Protein AF-A0A662YH90-F1 (afdb_monomer_lite)

Radius of gyration: 21.47 Å; chains: 1; bounding box: 63×44×65 Å

pLDDT: mean 72.76, std 15.91, range [24.33, 92.75]

Secondary structure (DSSP, 8-state):
-----PEEEE-GGGGHHHHHHHHHHHHHHHHHHHHHHHHHHTT--TT-SS--TTSTTHHHHHHHHHHHHHHHHHHHHHHHHHHHHHHH-HHHHHHHHHHHHHHHHHHHHHHH-GGGTT-----------------------PEEEE--GGGGHHHHHHHHHHHHHHHHHHHHHHHHHHHT--TTPPPSSSHHHHHHHHHHHHHHHHHHHHHHHHHHHHHHH-HHHHHHHHHHHHHHHHHHHHHHTTS-GGGGGGGTHHHHHHHHHHHGGGS--

Sequence (273 aa):
MSVSAVRVTLQPAHGFIPLVVIGAGLVSAWAGIKVGAARKKYNVPYPQMYAEKNEKNAKEFNCVQRAHQNVLENTPLFYALLATSSIYRPKIAAAAGVVRLVGFILYFRAGLSVRLCHVAPHFQFCLRKSNNKTEKNEKMTGIQVELQPAHGYVPLLVVLLLFVNFWAGHKVSGARKKYGVEYPQQSDKNAKAFNCVQRGHQNILENIPMFLVLFLLSAVYRPQIAAIAGLVRIIAFAVYMNGYSSGDPKKRMQGAFGMFYSILSSLASRASH

Structure (mmCIF, N/CA/C/O backbone):
data_AF-A0A662YH90-F1
#
_entry.id   AF-A0A662YH90-F1
#
loop_
_atom_site.group_PDB
_atom_site.id
_atom_site.type_symbol
_atom_site.label_atom_id
_atom_site.label_alt_id
_atom_site.label_comp_id
_atom_site.label_asym_id
_atom_site.label_entity_id
_atom_site.label_seq_id
_atom_site.pdbx_PDB_ins_code
_atom_site.Cartn_x
_atom_site.Cartn_y
_atom_site.Cartn_z
_atom_site.occupancy
_atom_site.B_iso_or_equiv
_atom_site.auth_seq_id
_atom_site.auth_comp_id
_atom_site.auth_asym_id
_atom_site.auth_atom_id
_atom_site.pdbx_PDB_model_num
ATOM 1 N N . MET A 1 1 ? 34.568 3.085 -12.971 1.00 41.00 1 MET A N 1
ATOM 2 C CA . MET A 1 1 ? 33.932 1.916 -13.618 1.00 41.00 1 MET A CA 1
ATOM 3 C C . MET A 1 1 ? 32.654 2.398 -14.286 1.00 41.00 1 MET A C 1
ATOM 5 O O . MET A 1 1 ? 31.780 2.885 -13.582 1.00 41.00 1 MET A O 1
ATOM 9 N N . SER A 1 2 ? 32.576 2.365 -15.619 1.00 47.75 2 SER A N 1
ATOM 10 C CA . SER A 1 2 ? 31.343 2.710 -16.341 1.00 47.75 2 SER A CA 1
ATOM 11 C C . SER A 1 2 ? 30.333 1.583 -16.118 1.00 47.75 2 SER A C 1
ATOM 13 O O . SER A 1 2 ? 30.576 0.449 -16.530 1.00 47.75 2 SER A O 1
ATOM 15 N N . VAL A 1 3 ? 29.255 1.857 -15.380 1.00 59.06 3 VAL A N 1
ATOM 16 C CA . VAL A 1 3 ? 28.167 0.892 -15.190 1.00 59.06 3 VAL A CA 1
ATOM 17 C C . VAL A 1 3 ? 27.482 0.741 -16.543 1.00 59.06 3 VAL A C 1
ATOM 19 O O . VAL A 1 3 ? 26.867 1.684 -17.032 1.00 59.06 3 VAL A O 1
ATOM 22 N N . SER A 1 4 ? 27.629 -0.425 -17.175 1.00 58.88 4 SER A N 1
ATOM 23 C CA . SER A 1 4 ? 26.925 -0.720 -18.425 1.00 58.88 4 SER A CA 1
ATOM 24 C C . SER A 1 4 ? 25.420 -0.649 -18.182 1.00 58.88 4 SER A C 1
ATOM 26 O O . SER A 1 4 ? 24.908 -1.279 -17.255 1.00 58.88 4 SER A O 1
ATOM 28 N N . ALA A 1 5 ? 24.719 0.136 -18.996 1.00 61.12 5 ALA A N 1
ATOM 29 C CA . ALA A 1 5 ? 23.282 0.307 -18.882 1.00 61.12 5 ALA A CA 1
ATOM 30 C C . ALA A 1 5 ? 22.568 -1.036 -19.103 1.00 61.12 5 ALA A C 1
ATOM 32 O O . ALA A 1 5 ? 22.613 -1.611 -20.194 1.00 61.12 5 ALA A O 1
ATOM 33 N N . VAL A 1 6 ? 21.905 -1.542 -18.061 1.00 68.56 6 VAL A N 1
ATOM 34 C CA . VAL A 1 6 ? 21.051 -2.729 -18.170 1.00 68.56 6 VAL A CA 1
ATOM 35 C C . VAL A 1 6 ? 19.793 -2.321 -18.930 1.00 68.56 6 VAL A C 1
ATOM 37 O O . VAL A 1 6 ? 19.033 -1.461 -18.480 1.00 68.56 6 VAL A O 1
ATOM 40 N N . ARG A 1 7 ? 19.583 -2.922 -20.101 1.00 63.38 7 ARG A N 1
ATOM 41 C CA . ARG A 1 7 ? 18.406 -2.678 -20.939 1.00 63.38 7 ARG A CA 1
ATOM 42 C C . ARG A 1 7 ? 17.370 -3.755 -20.668 1.00 63.38 7 ARG A C 1
ATOM 44 O O . ARG A 1 7 ? 17.640 -4.936 -20.876 1.00 63.38 7 ARG A O 1
ATOM 51 N N . VAL A 1 8 ? 16.196 -3.344 -20.199 1.00 70.38 8 VAL A N 1
ATOM 52 C CA . VAL A 1 8 ? 15.067 -4.250 -19.970 1.00 70.38 8 VAL A CA 1
ATOM 53 C C . VAL A 1 8 ? 14.071 -4.083 -21.112 1.00 70.38 8 VAL A C 1
ATOM 55 O O . VAL A 1 8 ? 13.576 -2.984 -21.368 1.00 70.38 8 VAL A O 1
ATOM 58 N N . THR A 1 9 ? 13.772 -5.188 -21.793 1.00 70.44 9 THR A N 1
ATOM 59 C CA . THR A 1 9 ? 12.804 -5.259 -22.889 1.00 70.44 9 THR A CA 1
ATOM 60 C C . THR A 1 9 ? 11.402 -5.518 -22.347 1.00 70.44 9 THR A C 1
ATOM 62 O O . THR A 1 9 ? 11.043 -6.640 -21.993 1.00 70.44 9 THR A O 1
ATOM 65 N N . LEU A 1 10 ? 10.564 -4.482 -22.304 1.00 73.06 10 LEU A N 1
ATOM 66 C CA . LEU A 1 10 ? 9.160 -4.622 -21.923 1.00 73.06 10 LEU A CA 1
ATOM 67 C C . LEU A 1 10 ? 8.308 -4.926 -23.154 1.00 73.06 10 LEU A C 1
ATOM 69 O O . LEU A 1 10 ? 8.218 -4.137 -24.096 1.00 73.06 10 LEU A O 1
ATOM 73 N N . GLN A 1 11 ? 7.630 -6.074 -23.136 1.00 78.31 11 GLN A N 1
ATOM 74 C CA . GLN A 1 11 ? 6.588 -6.358 -24.123 1.00 78.31 11 GLN A CA 1
ATOM 75 C C . GLN A 1 11 ? 5.400 -5.397 -23.929 1.00 78.31 11 GLN A C 1
ATOM 77 O O . GLN A 1 11 ? 5.039 -5.155 -22.773 1.00 78.31 11 GLN A O 1
ATOM 82 N N . PRO A 1 12 ? 4.702 -4.960 -24.997 1.00 78.56 12 PRO A N 1
ATOM 83 C CA . PRO A 1 12 ? 3.510 -4.107 -24.888 1.00 78.56 12 PRO A CA 1
ATOM 84 C C . PRO A 1 12 ? 2.437 -4.645 -23.926 1.00 78.56 12 PRO A C 1
ATOM 86 O O . PRO A 1 12 ? 1.780 -3.888 -23.217 1.00 78.56 12 PRO A O 1
ATOM 89 N N . ALA A 1 13 ? 2.311 -5.973 -23.825 1.00 78.81 13 ALA A N 1
ATOM 90 C CA . ALA A 1 13 ? 1.380 -6.634 -22.913 1.00 78.81 13 ALA A CA 1
ATOM 91 C C . ALA A 1 13 ? 1.647 -6.361 -21.417 1.00 78.81 13 ALA A C 1
ATOM 93 O O . ALA A 1 13 ? 0.725 -6.478 -20.611 1.00 78.81 13 ALA A O 1
ATOM 94 N N . HIS A 1 14 ? 2.863 -5.967 -21.023 1.00 80.38 14 HIS A N 1
ATOM 95 C CA . HIS A 1 14 ? 3.143 -5.575 -19.636 1.00 80.38 14 HIS A CA 1
ATOM 96 C C . HIS A 1 14 ? 2.384 -4.303 -19.231 1.00 80.38 14 HIS A C 1
ATOM 98 O O . HIS A 1 14 ? 2.128 -4.110 -18.046 1.00 80.38 14 HIS A O 1
ATOM 104 N N . GLY A 1 15 ? 1.937 -3.483 -20.193 1.00 80.56 15 GLY A N 1
ATOM 105 C CA . GLY A 1 15 ? 1.120 -2.294 -19.935 1.00 80.56 15 GLY A CA 1
ATOM 106 C C . GLY A 1 15 ? -0.241 -2.591 -19.291 1.00 80.56 15 GLY A C 1
ATOM 107 O O . GLY A 1 15 ? -0.801 -1.728 -18.618 1.00 80.56 15 GLY A O 1
ATOM 108 N N . PHE A 1 16 ? -0.758 -3.820 -19.412 1.00 83.62 16 PHE A N 1
ATOM 109 C CA . PHE A 1 16 ? -2.006 -4.219 -18.749 1.00 83.62 16 PHE A CA 1
ATOM 110 C C . PHE A 1 16 ? -1.842 -4.448 -17.241 1.00 83.62 16 PHE A C 1
ATOM 112 O O . PHE A 1 16 ? -2.810 -4.324 -16.490 1.00 83.62 16 PHE A O 1
ATOM 119 N N . ILE A 1 17 ? -0.632 -4.763 -16.775 1.00 86.06 17 ILE A N 1
ATOM 120 C CA . ILE A 1 17 ? -0.372 -5.085 -15.368 1.00 86.06 17 ILE A CA 1
ATOM 121 C C . ILE A 1 17 ? -0.615 -3.868 -14.459 1.00 86.06 17 ILE A C 1
ATOM 123 O O . ILE A 1 17 ? -1.410 -3.995 -13.526 1.00 86.06 17 ILE A O 1
ATOM 127 N N . PRO A 1 18 ? -0.061 -2.670 -14.745 1.00 81.06 18 PRO A N 1
ATOM 128 C CA . PRO A 1 18 ? -0.407 -1.441 -14.029 1.00 81.06 18 PRO A CA 1
ATOM 129 C C . PRO A 1 18 ? -1.914 -1.181 -13.912 1.00 81.06 18 PRO A C 1
ATOM 131 O O . PRO A 1 18 ? -2.382 -0.778 -12.852 1.00 81.06 18 PRO A O 1
ATOM 134 N N . LEU A 1 19 ? -2.688 -1.442 -14.973 1.00 82.31 19 LEU A N 1
ATOM 135 C CA . LEU A 1 19 ? -4.138 -1.212 -14.983 1.00 82.31 19 LEU A CA 1
ATOM 136 C C . LEU A 1 19 ? -4.872 -2.135 -14.009 1.00 82.31 19 LEU A C 1
ATOM 138 O O . LEU A 1 19 ? -5.721 -1.677 -13.246 1.00 82.31 19 LEU A O 1
ATOM 142 N N . VAL A 1 20 ? -4.523 -3.423 -13.999 1.00 85.31 20 VAL A N 1
ATOM 143 C CA . VAL A 1 20 ? -5.079 -4.404 -13.051 1.00 85.31 20 VAL A CA 1
ATOM 144 C C . VAL A 1 20 ? -4.774 -3.993 -11.614 1.00 85.31 20 VAL A C 1
ATOM 146 O O . VAL A 1 20 ? -5.627 -4.059 -10.729 1.00 85.31 20 VAL A O 1
ATOM 149 N N . VAL A 1 21 ? -3.549 -3.544 -11.384 1.00 84.19 21 VAL A N 1
ATOM 150 C CA . VAL A 1 21 ? -3.070 -3.134 -10.074 1.00 84.19 21 VAL A CA 1
ATOM 151 C C . VAL A 1 21 ? -3.792 -1.866 -9.582 1.00 84.19 21 VAL A C 1
ATOM 153 O O . VAL A 1 21 ? -4.277 -1.833 -8.450 1.00 84.19 21 VAL A O 1
ATOM 156 N N . ILE A 1 22 ? -3.949 -0.850 -10.440 1.00 82.19 22 ILE A N 1
ATOM 157 C CA . ILE A 1 22 ? -4.762 0.345 -10.152 1.00 82.19 22 ILE A CA 1
ATOM 158 C C . ILE A 1 22 ? -6.217 -0.056 -9.872 1.00 82.19 22 ILE A C 1
ATOM 160 O O . ILE A 1 22 ? -6.815 0.422 -8.907 1.00 82.19 22 ILE A O 1
ATOM 164 N N . GLY A 1 23 ? -6.771 -0.980 -10.662 1.00 85.06 23 GLY A N 1
ATOM 165 C CA . GLY A 1 23 ? -8.106 -1.537 -10.452 1.00 85.06 23 GLY A CA 1
ATOM 166 C C . GLY A 1 23 ? -8.280 -2.162 -9.064 1.00 85.06 23 GLY A C 1
ATOM 167 O O . GLY A 1 23 ? -9.277 -1.896 -8.395 1.00 85.06 23 GLY A O 1
ATOM 168 N N . ALA A 1 24 ? -7.294 -2.920 -8.575 1.00 85.25 24 ALA A N 1
ATOM 169 C CA . ALA A 1 24 ? -7.304 -3.474 -7.215 1.00 85.25 24 ALA A CA 1
ATOM 170 C C . ALA A 1 24 ? -7.285 -2.387 -6.130 1.00 85.25 24 ALA A C 1
ATOM 172 O O . ALA A 1 24 ? -8.005 -2.499 -5.131 1.00 85.25 24 ALA A O 1
ATOM 173 N N . GLY A 1 25 ? -6.521 -1.311 -6.343 1.00 82.69 25 GLY A N 1
ATOM 174 C CA . GLY A 1 25 ? -6.538 -0.129 -5.480 1.00 82.69 25 GLY A CA 1
ATOM 175 C C . GLY A 1 25 ? -7.920 0.531 -5.420 1.00 82.69 25 GLY A C 1
ATOM 176 O O . GLY A 1 25 ? -8.430 0.793 -4.330 1.00 82.69 25 GLY A O 1
ATOM 177 N N . LEU A 1 26 ? -8.571 0.720 -6.573 1.00 85.38 26 LEU A N 1
ATOM 178 C CA . LEU A 1 26 ? -9.920 1.291 -6.661 1.00 85.38 26 LEU A CA 1
ATOM 179 C C . LEU A 1 26 ? -10.979 0.404 -5.995 1.00 85.38 26 LEU A C 1
ATOM 181 O O . LEU A 1 26 ? -11.826 0.917 -5.265 1.00 85.38 26 LEU A O 1
ATOM 185 N N . VAL A 1 27 ? -10.917 -0.919 -6.185 1.00 85.50 27 VAL A N 1
ATOM 186 C CA . VAL A 1 27 ? -11.812 -1.875 -5.506 1.00 85.50 27 VAL A CA 1
ATOM 187 C C . VAL A 1 27 ? -11.628 -1.809 -3.988 1.00 85.50 27 VAL A C 1
ATOM 189 O O . VAL A 1 27 ? -12.613 -1.770 -3.247 1.00 85.50 27 VAL A O 1
ATOM 192 N N . SER A 1 28 ? -10.382 -1.730 -3.517 1.00 83.19 28 SER A N 1
ATOM 193 C CA . SER A 1 28 ? -10.072 -1.603 -2.088 1.00 83.19 28 SER A CA 1
ATOM 194 C C . SER A 1 28 ? -10.595 -0.285 -1.506 1.00 83.19 28 SER A C 1
ATOM 196 O O . SER A 1 28 ? -11.221 -0.283 -0.444 1.00 83.19 28 SER A O 1
ATOM 198 N N . ALA A 1 29 ? -10.416 0.830 -2.222 1.00 79.56 29 ALA A N 1
ATOM 199 C CA . ALA A 1 29 ? -10.937 2.138 -1.827 1.00 79.56 29 ALA A CA 1
ATOM 200 C C . ALA A 1 29 ? -12.475 2.163 -1.801 1.00 79.56 29 ALA A C 1
ATOM 202 O O . ALA A 1 29 ? -13.075 2.639 -0.836 1.00 79.56 29 ALA A O 1
ATOM 203 N N . TRP A 1 30 ? -13.125 1.593 -2.819 1.00 85.81 30 TRP A N 1
ATOM 204 C CA . TRP A 1 30 ? -14.579 1.449 -2.886 1.00 85.81 30 TRP A CA 1
ATOM 205 C C . TRP A 1 30 ? -15.136 0.652 -1.698 1.00 85.81 30 TRP A C 1
ATOM 207 O O . TRP A 1 30 ? -16.100 1.089 -1.060 1.00 85.81 30 TRP A O 1
ATOM 217 N N . ALA A 1 31 ? -14.506 -0.475 -1.352 1.00 80.75 31 ALA A N 1
ATOM 218 C CA . ALA A 1 31 ? -14.882 -1.274 -0.189 1.00 80.75 31 ALA A CA 1
ATOM 219 C C . ALA A 1 31 ? -14.743 -0.472 1.122 1.00 80.75 31 ALA A C 1
ATOM 221 O O . ALA A 1 31 ? -15.654 -0.483 1.954 1.00 80.75 31 ALA A O 1
ATOM 222 N N . GLY A 1 32 ? -13.666 0.308 1.268 1.00 80.56 32 GLY A N 1
ATOM 223 C CA . GLY A 1 32 ? -13.460 1.205 2.409 1.00 80.56 32 GLY A CA 1
ATOM 224 C C . GLY A 1 32 ? -14.524 2.308 2.525 1.00 80.56 32 GLY A C 1
ATOM 225 O O . GLY A 1 32 ? -15.036 2.565 3.616 1.00 80.56 32 GLY A O 1
ATOM 226 N N . ILE A 1 33 ? -14.937 2.920 1.407 1.00 83.88 33 ILE A N 1
ATOM 227 C CA . ILE A 1 33 ? -16.026 3.916 1.379 1.00 83.88 33 ILE A CA 1
ATOM 228 C C . ILE A 1 33 ? -17.349 3.283 1.830 1.00 83.88 33 ILE A C 1
ATOM 230 O O . ILE A 1 33 ? -18.093 3.886 2.607 1.00 83.88 33 ILE A O 1
ATOM 234 N N . LYS A 1 34 ? -17.640 2.052 1.390 1.00 80.62 34 LYS A N 1
ATOM 235 C CA . LYS A 1 34 ? -18.850 1.319 1.796 1.00 80.62 34 LYS A CA 1
ATOM 236 C C . LYS A 1 34 ? -18.848 0.967 3.282 1.00 80.62 34 LYS A C 1
ATOM 238 O O . LYS A 1 34 ? -19.880 1.141 3.928 1.00 80.62 34 LYS A O 1
ATOM 243 N N . VAL A 1 35 ? -17.706 0.573 3.844 1.00 80.44 35 VAL A N 1
ATOM 244 C CA . VAL A 1 35 ? -17.534 0.422 5.300 1.00 80.44 35 VAL A CA 1
ATOM 245 C C . VAL A 1 35 ? -17.776 1.751 6.018 1.00 80.44 35 VAL A C 1
ATOM 247 O O . VAL A 1 35 ? -18.469 1.783 7.031 1.00 80.44 35 VAL A O 1
ATOM 250 N N . GLY A 1 36 ? -17.251 2.864 5.497 1.00 78.62 36 GLY A N 1
ATOM 251 C CA . GLY A 1 36 ? -17.475 4.199 6.059 1.00 78.62 36 GLY A CA 1
ATOM 252 C C . GLY A 1 36 ? -18.952 4.612 6.056 1.00 78.62 36 GLY A C 1
ATOM 253 O O . GLY A 1 36 ? -19.440 5.171 7.038 1.00 78.62 36 GLY A O 1
ATOM 254 N N . ALA A 1 37 ? -19.684 4.291 4.987 1.00 79.56 37 ALA A N 1
ATOM 255 C CA . ALA A 1 37 ? -21.128 4.497 4.909 1.00 79.56 37 ALA A CA 1
ATOM 256 C C . ALA A 1 37 ? -21.892 3.593 5.894 1.00 79.56 37 ALA A C 1
ATOM 258 O O . ALA A 1 37 ? -22.775 4.071 6.604 1.00 79.56 37 ALA A O 1
ATOM 259 N N . ALA A 1 38 ? -21.514 2.315 6.002 1.00 75.69 38 ALA A N 1
ATOM 260 C CA . ALA A 1 38 ? -22.088 1.386 6.976 1.00 75.69 38 ALA A CA 1
ATOM 261 C C . ALA A 1 38 ? -21.821 1.838 8.421 1.00 75.69 38 ALA A C 1
ATOM 263 O O . ALA A 1 38 ? -22.710 1.774 9.262 1.00 75.69 38 ALA A O 1
ATOM 264 N N . ARG A 1 39 ? -20.635 2.386 8.699 1.00 78.44 39 ARG A N 1
ATOM 265 C CA . ARG A 1 39 ? -20.285 2.956 10.005 1.00 78.44 39 ARG A CA 1
ATOM 266 C C . ARG A 1 39 ? -21.205 4.112 10.389 1.00 78.44 39 ARG A C 1
ATOM 268 O O . ARG A 1 39 ? -21.637 4.172 11.533 1.00 78.44 39 ARG A O 1
ATOM 275 N N . LYS A 1 40 ? -21.522 5.003 9.441 1.00 78.88 40 LYS A N 1
ATOM 276 C CA . LYS A 1 40 ? -22.502 6.081 9.657 1.00 78.88 40 LYS A CA 1
ATOM 277 C C . LYS A 1 40 ? -23.910 5.528 9.887 1.00 78.88 40 LYS A C 1
ATOM 279 O O . LYS A 1 40 ? -24.616 6.034 10.744 1.00 78.88 40 LYS A O 1
ATOM 284 N N . LYS A 1 41 ? -24.300 4.477 9.158 1.00 73.81 41 LYS A N 1
ATOM 285 C CA . LYS A 1 41 ? -25.616 3.831 9.295 1.00 73.81 41 LYS A CA 1
ATOM 286 C C . LYS A 1 41 ? -25.817 3.180 10.670 1.00 73.81 41 LYS A C 1
ATOM 288 O O . LYS A 1 41 ? -26.915 3.234 11.207 1.00 73.81 41 LYS A O 1
ATOM 293 N N . TYR A 1 42 ? -24.769 2.565 11.217 1.00 73.06 42 TYR A N 1
ATOM 294 C CA . TYR A 1 42 ? -24.826 1.815 12.477 1.00 73.06 42 TYR A CA 1
ATOM 295 C C . TYR A 1 42 ? -24.222 2.566 13.676 1.00 73.06 42 TYR A C 1
ATOM 297 O O . TYR A 1 42 ? -24.052 1.968 14.727 1.00 73.06 42 TYR A O 1
ATOM 305 N N . ASN A 1 43 ? -23.902 3.859 13.535 1.00 76.56 43 ASN A N 1
ATOM 306 C CA . ASN A 1 43 ? -23.381 4.728 14.602 1.00 76.56 43 ASN A CA 1
ATOM 307 C C . ASN A 1 43 ? -22.163 4.183 15.376 1.00 76.56 43 ASN A C 1
ATOM 309 O O . ASN A 1 43 ? -21.986 4.492 16.550 1.00 76.56 43 ASN A O 1
ATOM 313 N N . VAL A 1 44 ? -21.273 3.432 14.717 1.00 73.88 44 VAL A N 1
ATOM 314 C CA . VAL A 1 44 ? -20.085 2.858 15.376 1.00 73.88 44 VAL A CA 1
ATOM 315 C C . VAL A 1 44 ? -18.985 3.929 15.524 1.00 73.88 44 VAL A C 1
ATOM 317 O O . VAL A 1 44 ? -18.399 4.350 14.509 1.00 73.88 44 VAL A O 1
ATOM 320 N N . PRO A 1 45 ? -18.646 4.375 16.751 1.00 69.12 45 PRO A N 1
ATOM 321 C CA . PRO A 1 45 ? -17.731 5.493 16.965 1.00 69.1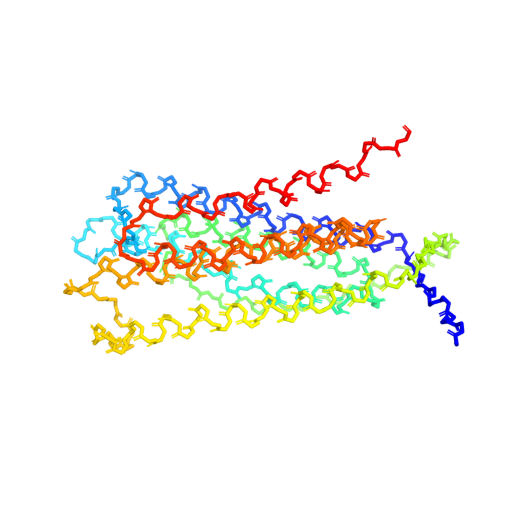2 45 PRO A CA 1
ATOM 322 C C . PRO A 1 45 ? -16.291 5.160 16.545 1.00 69.12 45 PRO A C 1
ATOM 324 O O . PRO A 1 45 ? -15.811 4.033 16.658 1.00 69.12 45 PRO A O 1
ATOM 327 N N . TYR A 1 46 ? -15.545 6.159 16.066 1.00 63.41 46 TYR A N 1
ATOM 328 C CA . TYR A 1 46 ? -14.089 6.023 15.934 1.00 63.41 46 TYR A CA 1
ATOM 329 C C . TYR A 1 46 ? -13.456 6.046 17.337 1.00 63.41 46 TYR A C 1
ATOM 331 O O . TYR A 1 46 ? -13.811 6.931 18.119 1.00 63.41 46 TYR A O 1
ATOM 339 N N . PRO A 1 47 ? -12.504 5.151 17.679 1.00 69.31 47 PRO A N 1
ATOM 340 C CA . PRO A 1 47 ? -11.689 4.279 16.815 1.00 69.31 47 PRO A CA 1
ATOM 341 C C . PRO A 1 47 ? -12.137 2.798 16.719 1.00 69.31 47 PRO A C 1
ATOM 343 O O . PRO A 1 47 ? -11.351 1.963 16.275 1.00 69.31 47 PRO A O 1
ATOM 346 N N . GLN A 1 48 ? -13.354 2.441 17.136 1.00 69.88 48 GLN A N 1
ATOM 347 C CA . GLN A 1 48 ? -13.806 1.046 17.235 1.00 69.88 48 GLN A CA 1
ATOM 348 C C . GLN A 1 48 ? -13.833 0.335 15.870 1.00 69.88 48 GLN A C 1
ATOM 350 O O . GLN A 1 48 ? -14.332 0.886 14.883 1.00 69.88 48 GLN A O 1
ATOM 355 N N . MET A 1 49 ? -13.272 -0.880 15.792 1.00 70.06 49 MET A N 1
ATOM 356 C CA . MET A 1 49 ? -13.121 -1.617 14.528 1.00 70.06 49 MET A CA 1
ATOM 357 C C . MET A 1 49 ? -14.325 -2.513 14.210 1.00 70.06 49 MET A C 1
ATOM 359 O O . MET A 1 49 ? -14.777 -2.506 13.069 1.00 70.06 49 MET A O 1
ATOM 363 N N . TYR A 1 50 ? -14.844 -3.232 15.207 1.00 73.19 50 TYR A N 1
ATOM 364 C CA . TYR A 1 50 ? -16.034 -4.082 15.118 1.00 73.19 50 TYR A CA 1
ATOM 365 C C . TYR A 1 50 ? -17.090 -3.603 16.116 1.00 73.19 50 TYR A C 1
ATOM 367 O O . TYR A 1 50 ? -16.739 -3.131 17.196 1.00 73.19 50 TYR A O 1
ATOM 375 N N . ALA A 1 51 ? -18.364 -3.733 15.763 1.00 72.50 51 ALA A N 1
ATOM 376 C CA . ALA A 1 51 ? -19.476 -3.465 16.668 1.00 72.50 51 ALA A CA 1
ATOM 377 C C . ALA A 1 51 ? -19.569 -4.564 17.741 1.00 72.50 51 ALA A C 1
ATOM 379 O O . ALA A 1 51 ? -19.310 -5.742 17.455 1.00 72.50 51 ALA A O 1
ATOM 380 N N . GLU A 1 52 ? -19.926 -4.181 18.968 1.00 69.69 52 GLU A N 1
ATOM 381 C CA . GLU A 1 52 ? -20.070 -5.105 20.097 1.00 69.69 52 GLU A CA 1
ATOM 382 C C . GLU A 1 52 ? -21.287 -6.017 19.920 1.00 69.69 52 GLU A C 1
ATOM 384 O O . GLU A 1 52 ? -22.323 -5.605 19.408 1.00 69.69 52 GLU A O 1
ATOM 389 N N . LYS A 1 53 ? -21.188 -7.276 20.369 1.00 57.97 53 LYS A N 1
ATOM 390 C CA . LYS A 1 53 ? -22.204 -8.316 20.108 1.00 57.97 53 LYS A CA 1
ATOM 391 C C . LYS A 1 53 ? -23.608 -7.989 20.649 1.00 57.97 53 LYS A C 1
ATOM 393 O O . LYS A 1 53 ? -24.562 -8.596 20.172 1.00 57.97 53 LYS A O 1
ATOM 398 N N . ASN A 1 54 ? -23.724 -7.064 21.605 1.00 57.31 54 ASN A N 1
ATOM 399 C CA . ASN A 1 54 ? -24.988 -6.659 22.229 1.00 57.31 54 ASN A CA 1
ATOM 400 C C . ASN A 1 54 ? -25.769 -5.586 21.446 1.00 57.31 54 ASN A C 1
ATOM 402 O O . ASN A 1 54 ? -26.914 -5.302 21.793 1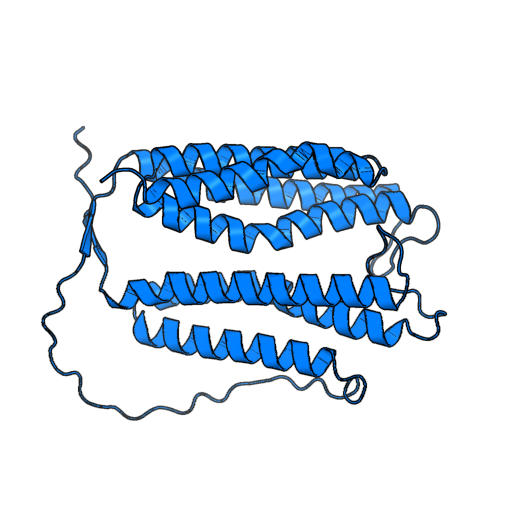.00 57.31 54 ASN A O 1
ATOM 406 N N . GLU A 1 55 ? -25.209 -4.999 20.383 1.00 61.62 55 GLU A N 1
ATOM 407 C CA . GLU A 1 55 ? -25.938 -4.030 19.557 1.00 61.62 55 GLU A CA 1
ATOM 408 C C . GLU A 1 55 ? -26.799 -4.734 18.491 1.00 61.62 55 GLU A C 1
ATOM 410 O O . GLU A 1 55 ? -26.340 -5.657 17.811 1.00 61.62 55 GLU A O 1
ATOM 415 N N . LYS A 1 56 ? -28.042 -4.261 18.285 1.00 57.25 56 LYS A N 1
ATOM 416 C CA . LYS A 1 56 ? -29.041 -4.875 17.377 1.00 57.25 56 LYS A CA 1
ATOM 417 C C . LYS A 1 56 ? -28.523 -5.174 15.959 1.00 57.25 56 LYS A C 1
ATOM 419 O O . LYS A 1 56 ? -28.954 -6.155 15.367 1.00 57.25 56 LYS A O 1
ATOM 424 N N . ASN A 1 57 ? -27.574 -4.384 15.446 1.00 64.94 57 ASN A N 1
ATOM 425 C CA . ASN A 1 57 ? -27.058 -4.488 14.072 1.00 64.94 57 ASN A CA 1
ATOM 426 C C . ASN A 1 57 ? -25.555 -4.833 14.005 1.00 64.94 57 ASN A C 1
ATOM 428 O O . ASN A 1 57 ? -24.908 -4.677 12.964 1.00 64.94 57 ASN A O 1
ATOM 432 N N . ALA A 1 58 ? -24.970 -5.316 15.107 1.00 63.62 58 ALA A N 1
ATOM 433 C CA . ALA A 1 58 ? -23.532 -5.563 15.198 1.00 63.62 58 ALA A CA 1
ATOM 434 C C . ALA A 1 58 ? -23.028 -6.593 14.183 1.00 63.62 58 ALA A C 1
ATOM 436 O O . ALA A 1 58 ? -21.966 -6.431 13.579 1.00 63.62 58 ALA A O 1
ATOM 437 N N . LYS A 1 59 ? -23.811 -7.655 13.958 1.00 66.81 59 LYS A N 1
ATOM 438 C CA . LYS A 1 59 ? -23.467 -8.729 13.014 1.00 66.81 59 LYS A CA 1
ATOM 439 C C . LYS A 1 59 ? -23.353 -8.215 11.578 1.00 66.81 59 LYS A C 1
ATOM 441 O O . LYS A 1 59 ? -22.471 -8.647 10.844 1.00 66.81 59 LYS A O 1
ATOM 446 N N . GLU A 1 60 ? -24.195 -7.265 11.194 1.00 67.81 60 GLU A N 1
ATOM 447 C CA . GLU A 1 60 ? -24.275 -6.738 9.829 1.00 67.81 60 GLU A CA 1
ATOM 448 C C . GLU A 1 60 ? -23.097 -5.814 9.528 1.00 67.81 60 GLU A C 1
ATOM 450 O O . GLU A 1 60 ? -22.446 -5.948 8.490 1.00 67.81 60 GLU A O 1
ATOM 455 N N . PHE A 1 61 ? -22.761 -4.926 10.468 1.00 70.94 61 PHE A N 1
ATOM 456 C CA . PHE A 1 61 ? -21.549 -4.118 10.372 1.00 70.94 61 PHE A CA 1
ATOM 457 C C . PHE A 1 61 ? -20.290 -4.998 10.358 1.00 70.94 61 PHE A C 1
ATOM 459 O O . PHE A 1 61 ? -19.402 -4.791 9.529 1.00 70.94 61 PHE A O 1
ATOM 466 N N . ASN A 1 62 ? -20.238 -6.027 11.211 1.00 76.62 62 ASN A N 1
ATOM 467 C CA . ASN A 1 62 ? -19.094 -6.931 11.298 1.00 76.62 62 ASN A CA 1
ATOM 468 C C . ASN A 1 62 ? -18.928 -7.801 10.036 1.00 76.62 62 ASN A C 1
ATOM 470 O O . ASN A 1 62 ? -17.788 -7.994 9.610 1.00 76.62 62 ASN A O 1
ATOM 474 N N . CYS A 1 63 ? -20.014 -8.262 9.388 1.00 72.12 63 CYS A N 1
ATOM 475 C CA . CYS A 1 63 ? -19.938 -8.968 8.095 1.00 72.12 63 CYS A CA 1
ATOM 476 C C . CYS A 1 63 ? -19.343 -8.037 7.003 1.00 72.12 63 CYS A C 1
ATOM 478 O O . CYS A 1 63 ? -18.405 -8.435 6.306 1.00 72.12 63 CYS A O 1
ATOM 480 N N . VAL A 1 64 ? -19.780 -6.770 6.905 1.00 72.25 64 VAL A N 1
ATOM 481 C CA . VAL A 1 64 ? -19.230 -5.790 5.934 1.00 72.25 64 VAL A CA 1
ATOM 482 C C . VAL A 1 64 ? -17.759 -5.458 6.223 1.00 72.25 64 VAL A C 1
ATOM 484 O O . VAL A 1 64 ? -16.929 -5.424 5.310 1.00 72.25 64 VAL A O 1
ATOM 487 N N . GLN A 1 65 ? -17.412 -5.257 7.496 1.00 75.25 65 GLN A N 1
ATOM 488 C CA . GLN A 1 65 ? -16.040 -4.991 7.928 1.00 75.25 65 GLN A CA 1
ATOM 489 C C . GLN A 1 65 ? -15.114 -6.179 7.629 1.00 75.25 65 GLN A C 1
ATOM 491 O O . GLN A 1 65 ? -14.014 -5.986 7.107 1.00 75.25 65 GLN A O 1
ATOM 496 N N . ARG A 1 66 ? -15.555 -7.415 7.899 1.00 81.31 66 ARG A N 1
ATOM 497 C CA . ARG A 1 66 ? -14.779 -8.627 7.601 1.00 81.31 66 ARG A CA 1
ATOM 498 C C . ARG A 1 66 ? -14.579 -8.812 6.101 1.00 81.31 66 ARG A C 1
ATOM 500 O O . ARG A 1 66 ? -13.484 -9.199 5.695 1.00 81.31 66 ARG A O 1
ATOM 507 N N . ALA A 1 67 ? -15.591 -8.507 5.287 1.00 76.50 67 ALA A N 1
ATOM 508 C CA . ALA A 1 67 ? -15.478 -8.572 3.835 1.00 76.50 67 ALA A CA 1
ATOM 509 C C . ALA A 1 67 ? -14.386 -7.627 3.304 1.00 76.50 67 ALA A C 1
ATOM 511 O O . ALA A 1 67 ? -13.568 -8.041 2.486 1.00 76.50 67 ALA A O 1
ATOM 512 N N . HIS A 1 68 ? -14.309 -6.394 3.818 1.00 78.38 68 HIS A N 1
ATOM 513 C CA . HIS A 1 68 ? -13.228 -5.464 3.472 1.00 78.38 68 HIS A CA 1
ATOM 514 C C . HIS A 1 68 ? -11.852 -5.974 3.928 1.00 78.38 68 HIS A C 1
ATOM 516 O O . HIS A 1 68 ? -10.904 -5.972 3.146 1.00 78.38 68 HIS A O 1
ATOM 522 N N . GLN A 1 69 ? -11.751 -6.458 5.171 1.00 77.12 69 GLN A N 1
ATOM 523 C CA . GLN A 1 69 ? -10.500 -6.991 5.725 1.00 77.12 69 GLN A CA 1
ATOM 524 C C . GLN A 1 69 ? -9.991 -8.206 4.945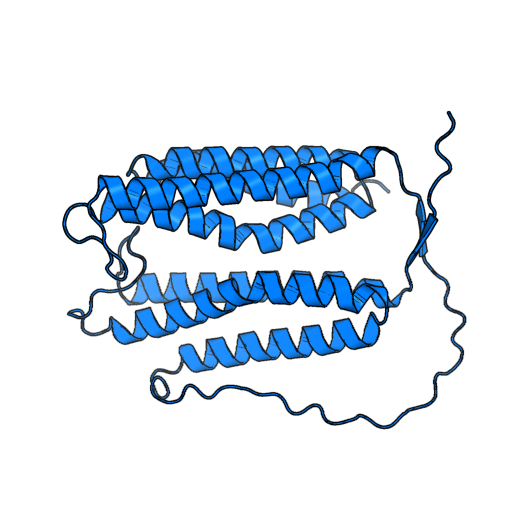 1.00 77.12 69 GLN A C 1
ATOM 526 O O . GLN A 1 69 ? -8.797 -8.316 4.706 1.00 77.12 69 GLN A O 1
ATOM 531 N N . ASN A 1 70 ? -10.877 -9.077 4.458 1.00 84.56 70 ASN A N 1
ATOM 532 C CA . ASN A 1 70 ? -10.473 -10.205 3.622 1.00 84.56 70 ASN A CA 1
ATOM 533 C C . ASN A 1 70 ? -9.843 -9.759 2.289 1.00 84.56 70 ASN A C 1
ATOM 535 O O . ASN A 1 70 ? -8.867 -10.362 1.841 1.00 84.56 70 ASN A O 1
ATOM 539 N N . VAL A 1 71 ? -10.367 -8.695 1.667 1.00 81.25 71 VAL A N 1
ATOM 540 C CA . VAL A 1 71 ? -9.758 -8.105 0.463 1.00 81.25 71 VAL A CA 1
ATOM 541 C C . VAL A 1 71 ? -8.362 -7.576 0.796 1.00 81.25 71 VAL A C 1
ATOM 543 O O . VAL A 1 71 ? -7.409 -7.886 0.082 1.00 81.25 71 VAL A O 1
ATOM 546 N N . LEU A 1 72 ? -8.212 -6.854 1.911 1.00 79.19 72 LEU A N 1
ATOM 547 C CA . LEU A 1 72 ? -6.923 -6.317 2.362 1.00 79.19 72 LEU A CA 1
ATOM 548 C C . LEU A 1 72 ? -5.902 -7.416 2.685 1.00 79.19 72 LEU A C 1
ATOM 550 O O . LEU A 1 72 ? -4.761 -7.321 2.248 1.00 79.19 72 LEU A O 1
ATOM 554 N N . GLU A 1 73 ? -6.311 -8.478 3.380 1.00 80.44 73 GLU A N 1
ATOM 555 C CA . GLU A 1 73 ? -5.466 -9.631 3.727 1.00 80.44 73 GLU A CA 1
ATOM 556 C C . GLU A 1 73 ? -4.938 -10.351 2.477 1.00 80.44 73 GLU A C 1
ATOM 558 O O . GLU A 1 73 ? -3.789 -10.785 2.437 1.00 80.44 73 GLU A O 1
ATOM 563 N N . ASN A 1 74 ? -5.759 -10.448 1.428 1.00 82.69 74 ASN A N 1
ATOM 564 C CA . ASN A 1 74 ? -5.397 -11.127 0.185 1.00 82.69 74 ASN A CA 1
ATOM 565 C C . ASN A 1 74 ? -4.650 -10.244 -0.826 1.00 82.69 74 ASN A C 1
ATOM 567 O O . ASN A 1 74 ? -4.053 -10.770 -1.769 1.00 82.69 74 ASN A O 1
ATOM 571 N N . THR A 1 75 ? -4.708 -8.920 -0.680 1.00 81.69 75 THR A N 1
ATOM 572 C CA . THR A 1 75 ? -4.132 -7.969 -1.644 1.00 81.69 75 THR A CA 1
ATOM 573 C C . THR A 1 75 ? -2.604 -8.097 -1.774 1.00 81.69 75 THR A C 1
ATOM 575 O O . THR A 1 75 ? -2.126 -8.147 -2.908 1.00 81.69 75 THR A O 1
ATOM 578 N N . PRO A 1 76 ? -1.815 -8.229 -0.685 1.00 78.19 76 PRO A N 1
ATOM 579 C CA . PRO A 1 76 ? -0.369 -8.426 -0.786 1.00 78.19 76 PRO A CA 1
ATOM 580 C C . PRO A 1 76 ? 0.015 -9.684 -1.572 1.00 78.19 76 PRO A C 1
ATOM 582 O O . PRO A 1 76 ? 0.867 -9.621 -2.457 1.00 78.19 76 PRO A O 1
ATOM 585 N N . LEU A 1 77 ? -0.650 -10.814 -1.298 1.00 80.25 77 LEU A N 1
ATOM 586 C CA . LEU A 1 77 ? -0.402 -12.073 -2.007 1.00 80.25 77 LEU A CA 1
ATOM 587 C C . LEU A 1 77 ? -0.783 -11.961 -3.486 1.00 80.25 77 LEU A C 1
ATOM 589 O O . LEU A 1 77 ? -0.051 -12.427 -4.356 1.00 80.25 77 LEU A O 1
ATOM 593 N N . PHE A 1 78 ? -1.909 -11.307 -3.777 1.00 84.88 78 PHE A N 1
ATOM 594 C CA . PHE A 1 78 ? -2.337 -11.042 -5.144 1.00 84.88 78 PHE A CA 1
ATOM 595 C C . PHE A 1 78 ? -1.283 -10.252 -5.931 1.00 84.88 78 PHE A C 1
ATOM 597 O O . PHE A 1 78 ? -0.925 -10.661 -7.033 1.00 84.88 78 PHE A O 1
ATOM 604 N N . TYR A 1 79 ? -0.746 -9.167 -5.369 1.00 83.50 79 TYR A N 1
ATOM 605 C CA . TYR A 1 79 ? 0.294 -8.385 -6.038 1.00 83.50 79 TYR A CA 1
ATOM 606 C C . TYR A 1 79 ? 1.607 -9.139 -6.197 1.00 83.50 79 TYR A C 1
ATOM 608 O O . TYR A 1 79 ? 2.229 -9.021 -7.249 1.00 83.50 79 TYR A O 1
ATOM 616 N N . ALA A 1 80 ? 2.011 -9.937 -5.206 1.00 78.94 80 ALA A N 1
ATOM 617 C CA . ALA A 1 80 ? 3.210 -10.762 -5.317 1.00 78.94 80 ALA A CA 1
ATOM 618 C C . ALA A 1 80 ? 3.091 -11.766 -6.476 1.00 78.94 80 ALA A C 1
ATOM 620 O O . ALA A 1 80 ? 3.986 -11.853 -7.314 1.00 78.94 80 ALA A O 1
ATOM 621 N N . LEU A 1 81 ? 1.957 -12.469 -6.570 1.00 82.69 81 LEU A N 1
ATOM 622 C CA . LEU A 1 81 ? 1.688 -13.420 -7.651 1.00 82.69 81 LEU A CA 1
ATOM 623 C C . LEU A 1 81 ? 1.551 -12.733 -9.010 1.00 82.69 81 LEU A C 1
ATOM 625 O O . LEU A 1 81 ? 2.030 -13.250 -10.018 1.00 82.69 81 LEU A O 1
ATOM 629 N N . LEU A 1 82 ? 0.909 -11.566 -9.060 1.00 86.25 82 LEU A N 1
ATOM 630 C CA . LEU A 1 82 ? 0.783 -10.791 -10.289 1.00 86.25 82 LEU A CA 1
ATOM 631 C C . LEU A 1 82 ? 2.157 -10.310 -10.773 1.00 86.25 82 LEU A C 1
ATOM 633 O O . LEU A 1 82 ? 2.461 -10.453 -11.953 1.00 86.25 82 LEU A O 1
ATOM 637 N N . ALA A 1 83 ? 3.007 -9.816 -9.869 1.00 82.19 83 ALA A N 1
ATOM 638 C CA . ALA A 1 83 ? 4.361 -9.382 -10.189 1.00 82.19 83 ALA A CA 1
ATOM 639 C C . ALA A 1 83 ? 5.203 -10.538 -10.748 1.00 82.19 83 ALA A C 1
ATOM 641 O O . ALA A 1 83 ? 5.748 -10.411 -11.842 1.00 82.19 83 ALA A O 1
ATOM 642 N N . THR A 1 84 ? 5.250 -11.690 -10.071 1.00 80.81 84 THR A N 1
ATOM 643 C CA . THR A 1 84 ? 6.064 -12.836 -10.518 1.00 80.81 84 THR A CA 1
ATOM 644 C C . THR A 1 84 ? 5.545 -13.470 -11.809 1.00 80.81 84 THR A C 1
ATOM 646 O O . THR A 1 84 ? 6.331 -13.773 -12.705 1.00 80.81 84 THR A O 1
ATOM 649 N N . SER A 1 85 ? 4.226 -13.635 -11.953 1.00 81.75 85 SER A N 1
ATOM 650 C CA . SER A 1 85 ? 3.628 -14.211 -13.169 1.00 81.75 85 SER A CA 1
ATOM 651 C C . SER A 1 85 ? 3.725 -13.282 -14.383 1.00 81.75 85 SER A C 1
ATOM 653 O O . SER A 1 85 ? 3.844 -13.758 -15.517 1.00 81.75 85 SER A O 1
ATOM 655 N N . SER A 1 86 ? 3.719 -11.964 -14.159 1.00 86.25 86 SER A N 1
ATOM 656 C CA . SER A 1 86 ? 3.798 -10.978 -15.237 1.00 86.25 86 SER A CA 1
ATOM 657 C C . SER A 1 86 ? 5.128 -10.980 -15.983 1.00 86.25 86 SER A C 1
ATOM 659 O O . SER A 1 86 ? 5.116 -10.657 -17.164 1.00 86.25 86 SER A O 1
ATOM 661 N N . ILE A 1 87 ? 6.224 -11.403 -15.339 1.00 83.56 87 ILE A N 1
ATOM 662 C CA . ILE A 1 87 ? 7.572 -11.451 -15.935 1.00 83.56 87 ILE A CA 1
ATOM 663 C C . ILE A 1 87 ? 7.594 -12.366 -17.164 1.00 83.56 87 ILE A C 1
ATOM 665 O O . ILE A 1 87 ? 8.182 -12.031 -18.187 1.00 83.56 87 ILE A O 1
ATOM 669 N N . TYR A 1 88 ? 6.945 -13.528 -17.063 1.00 80.81 88 TYR A N 1
ATOM 670 C CA . TYR A 1 88 ? 6.991 -14.549 -18.109 1.00 80.81 88 TYR A CA 1
ATOM 671 C C . TYR A 1 88 ? 5.768 -14.519 -19.027 1.00 80.81 88 TYR A C 1
ATOM 673 O O . TYR A 1 88 ? 5.890 -14.809 -20.216 1.00 80.81 88 TYR A O 1
ATOM 681 N N . ARG A 1 89 ? 4.568 -14.231 -18.494 1.00 85.25 89 ARG A N 1
ATOM 682 C CA . ARG A 1 89 ? 3.303 -14.310 -19.253 1.00 85.25 89 ARG A CA 1
ATOM 683 C C . ARG A 1 89 ? 2.342 -13.161 -18.919 1.00 85.25 89 ARG A C 1
ATOM 685 O O . ARG A 1 89 ? 1.281 -13.400 -18.331 1.00 85.25 89 ARG A O 1
ATOM 692 N N . PRO A 1 90 ? 2.633 -11.924 -19.359 1.00 86.19 90 PRO A N 1
ATOM 693 C CA . PRO A 1 90 ? 1.866 -10.734 -18.978 1.00 86.19 90 PRO A CA 1
ATOM 694 C C . PRO A 1 90 ? 0.389 -10.779 -19.404 1.00 86.19 90 PRO A C 1
ATOM 696 O O . PRO A 1 90 ? -0.473 -10.357 -18.639 1.00 86.19 90 PRO A O 1
ATOM 699 N N . LYS A 1 91 ? 0.056 -11.349 -20.575 1.00 84.56 91 LYS A N 1
ATOM 700 C CA . LYS A 1 91 ? -1.343 -11.461 -21.050 1.00 84.56 91 LYS A CA 1
ATOM 701 C C . LYS A 1 91 ? -2.200 -12.344 -20.131 1.00 84.56 91 LYS A C 1
ATOM 703 O O . LYS A 1 91 ? -3.312 -11.969 -19.765 1.00 84.56 91 LYS A O 1
ATOM 708 N N . ILE A 1 92 ? -1.673 -13.507 -19.738 1.00 87.06 92 ILE A N 1
ATOM 709 C CA . ILE A 1 92 ? -2.377 -14.456 -18.859 1.00 87.06 92 ILE A CA 1
ATOM 710 C C . ILE A 1 92 ? -2.451 -13.896 -17.439 1.00 87.06 92 ILE A C 1
ATOM 712 O O . ILE A 1 92 ? -3.509 -13.958 -16.816 1.00 87.06 92 ILE A O 1
ATOM 716 N N . ALA A 1 93 ? -1.356 -13.303 -16.954 1.00 86.56 93 ALA A N 1
ATOM 717 C CA . ALA A 1 93 ? -1.308 -12.647 -15.652 1.00 86.56 93 ALA A CA 1
ATOM 718 C C . ALA A 1 93 ? -2.348 -11.518 -15.549 1.00 86.56 93 ALA A C 1
ATOM 720 O O . ALA A 1 93 ? -3.095 -11.458 -14.574 1.00 86.56 93 ALA A O 1
ATOM 721 N N . ALA A 1 94 ? -2.472 -10.680 -16.585 1.00 87.06 94 ALA A N 1
ATOM 722 C CA . ALA A 1 94 ? -3.482 -9.628 -16.641 1.00 87.06 94 ALA A CA 1
ATOM 723 C C . ALA A 1 94 ? -4.913 -10.194 -16.626 1.00 87.06 94 ALA A C 1
ATOM 725 O O . ALA A 1 94 ? -5.740 -9.739 -15.836 1.00 87.06 94 ALA A O 1
ATOM 726 N N . ALA A 1 95 ? -5.200 -11.220 -17.436 1.00 89.69 95 ALA A N 1
ATOM 727 C CA . ALA A 1 95 ? -6.514 -11.865 -17.462 1.00 89.69 95 ALA A CA 1
ATOM 728 C C . ALA A 1 95 ? -6.881 -12.491 -16.102 1.00 89.69 95 ALA A C 1
ATOM 730 O O . ALA A 1 95 ? -7.971 -12.251 -15.581 1.00 89.69 95 ALA A O 1
ATOM 731 N N . ALA A 1 96 ? -5.955 -13.231 -15.484 1.00 88.75 96 ALA A N 1
ATOM 732 C CA . ALA A 1 96 ? -6.131 -13.790 -14.144 1.00 88.75 96 ALA A CA 1
ATOM 733 C C . ALA A 1 96 ? -6.326 -12.691 -13.085 1.00 88.75 96 ALA A C 1
ATOM 735 O O . ALA A 1 96 ? -7.137 -12.833 -12.169 1.00 88.75 96 ALA A O 1
ATOM 736 N N . GLY A 1 97 ? -5.629 -11.565 -13.243 1.00 88.06 97 GLY A N 1
ATOM 737 C CA . GLY A 1 97 ? -5.791 -10.387 -12.408 1.00 88.06 97 GLY A CA 1
ATOM 738 C C . GLY A 1 97 ? -7.192 -9.787 -12.483 1.00 88.06 97 GLY A C 1
ATOM 739 O O . GLY A 1 97 ? -7.810 -9.568 -11.445 1.00 88.06 97 GLY A O 1
ATOM 740 N N . VAL A 1 98 ? -7.743 -9.607 -13.686 1.00 90.50 98 VAL A N 1
ATOM 741 C CA . VAL A 1 98 ? -9.132 -9.148 -13.873 1.00 90.50 98 VAL A CA 1
ATOM 742 C C . VAL A 1 98 ? -10.125 -10.116 -13.227 1.00 90.50 98 VAL A C 1
ATOM 744 O O . VAL A 1 98 ? -11.018 -9.679 -12.502 1.00 90.50 98 VAL A O 1
ATOM 747 N N . VAL A 1 99 ? -9.942 -11.429 -13.408 1.00 91.44 99 VAL A N 1
ATOM 748 C CA . VAL A 1 99 ? -10.780 -12.450 -12.752 1.00 91.44 99 VAL A CA 1
ATOM 749 C C . VAL A 1 99 ? -10.736 -12.303 -11.227 1.00 91.44 99 VAL A C 1
ATOM 751 O O . VAL A 1 99 ? -11.776 -12.356 -10.567 1.00 91.44 99 VAL A O 1
ATOM 754 N N . ARG A 1 100 ? -9.556 -12.046 -10.650 1.00 89.12 100 ARG A N 1
ATOM 755 C CA . ARG A 1 100 ? -9.407 -11.817 -9.207 1.00 89.12 100 ARG A CA 1
ATOM 756 C C . ARG A 1 100 ? -10.123 -10.548 -8.737 1.00 89.12 100 ARG A C 1
ATOM 758 O O . ARG A 1 100 ? -10.764 -10.590 -7.687 1.00 89.12 100 ARG A O 1
ATOM 765 N N . LEU A 1 101 ? -10.068 -9.456 -9.506 1.00 87.25 101 LEU A N 1
ATOM 766 C CA . LEU A 1 101 ? -10.802 -8.218 -9.202 1.00 87.25 101 LEU A CA 1
ATOM 767 C C . LEU A 1 101 ? -12.315 -8.445 -9.181 1.00 87.25 101 LEU A C 1
ATOM 769 O O . LEU A 1 101 ? -12.986 -8.026 -8.238 1.00 87.25 101 LEU A O 1
ATOM 773 N N . VAL A 1 102 ? -12.844 -9.155 -10.183 1.00 88.69 102 VAL A N 1
ATOM 774 C CA . VAL A 1 102 ? -14.262 -9.540 -10.227 1.00 88.69 102 VAL A CA 1
ATOM 775 C C . VAL A 1 102 ? -14.618 -10.389 -9.006 1.00 88.69 102 VAL A C 1
ATOM 777 O O . VAL A 1 102 ? -15.622 -10.120 -8.349 1.00 88.69 102 VAL A O 1
ATOM 780 N N . GLY A 1 103 ? -13.763 -11.345 -8.634 1.00 86.62 103 GLY A N 1
ATOM 781 C CA . GLY A 1 103 ? -13.927 -12.150 -7.422 1.00 86.62 103 GLY A CA 1
ATOM 782 C C . GLY A 1 103 ? -14.022 -11.311 -6.143 1.00 86.62 103 GLY A C 1
ATOM 783 O O . GLY A 1 103 ? -14.929 -11.530 -5.341 1.00 86.62 103 GLY A O 1
ATOM 784 N N . PHE A 1 104 ? -13.152 -10.309 -5.965 1.00 85.50 104 PHE A N 1
ATOM 785 C CA . PHE A 1 104 ? -13.228 -9.398 -4.815 1.00 85.50 104 PHE A CA 1
ATOM 786 C C . PHE A 1 104 ? -14.529 -8.591 -4.785 1.00 85.50 104 PHE A C 1
ATOM 788 O O . PHE A 1 104 ? -15.141 -8.458 -3.724 1.00 85.50 104 PHE A O 1
ATOM 795 N N . ILE A 1 105 ? -14.985 -8.089 -5.936 1.00 87.25 105 ILE A N 1
ATOM 796 C CA . ILE A 1 105 ? -16.251 -7.351 -6.033 1.00 87.25 105 ILE A CA 1
ATOM 797 C C . ILE A 1 105 ? -17.423 -8.259 -5.647 1.00 87.25 105 ILE A C 1
ATOM 799 O O . ILE A 1 105 ? -18.257 -7.863 -4.834 1.00 87.25 105 ILE A O 1
ATOM 803 N N . LEU A 1 106 ? -17.482 -9.478 -6.190 1.00 85.62 106 LEU A N 1
ATOM 804 C CA . LEU A 1 106 ? -18.544 -10.441 -5.889 1.00 85.62 106 LEU A CA 1
ATOM 805 C C . LEU A 1 106 ? -18.546 -10.843 -4.411 1.00 85.62 106 LEU A C 1
ATOM 807 O O . LEU A 1 106 ? -19.602 -10.823 -3.783 1.00 85.62 106 LEU A O 1
ATOM 811 N N . TYR A 1 107 ? -17.375 -11.124 -3.837 1.00 79.38 107 TYR A N 1
ATOM 812 C CA . TYR A 1 107 ? -17.236 -11.467 -2.422 1.00 79.38 107 TYR A CA 1
ATOM 813 C C . TYR A 1 107 ? -17.701 -10.325 -1.507 1.00 79.38 107 TYR A C 1
ATOM 815 O O . TYR A 1 107 ? -18.473 -10.540 -0.573 1.00 79.38 107 TYR A O 1
ATOM 823 N N . PHE A 1 108 ? -17.307 -9.083 -1.805 1.00 79.31 108 PHE A N 1
ATOM 824 C CA . PHE A 1 108 ? -17.742 -7.925 -1.025 1.00 79.31 108 PHE A CA 1
ATOM 825 C C . PHE A 1 108 ? -19.250 -7.661 -1.166 1.00 79.31 108 PHE A C 1
ATOM 827 O O . PHE A 1 108 ? -19.920 -7.334 -0.187 1.00 79.31 108 PHE A O 1
ATOM 834 N N . ARG A 1 109 ? -19.816 -7.850 -2.367 1.00 76.50 109 ARG A N 1
ATOM 835 C CA . ARG A 1 109 ? -21.269 -7.764 -2.595 1.00 76.50 109 ARG A CA 1
ATOM 836 C C . ARG A 1 109 ? -22.039 -8.864 -1.868 1.00 76.50 109 ARG A C 1
ATOM 838 O O . ARG A 1 109 ? -23.114 -8.580 -1.348 1.00 76.50 109 ARG A O 1
ATOM 845 N N . ALA A 1 110 ? -21.491 -10.074 -1.782 1.00 70.25 110 ALA A N 1
ATOM 846 C CA . ALA A 1 110 ? -22.065 -11.146 -0.977 1.00 70.25 110 ALA A CA 1
ATOM 847 C C . ALA A 1 110 ? -22.067 -10.777 0.517 1.00 70.25 110 ALA A C 1
ATOM 849 O O . ALA A 1 110 ? -23.091 -10.927 1.172 1.00 70.25 110 ALA A O 1
ATOM 850 N N . GLY A 1 111 ? -20.981 -10.181 1.026 1.00 58.72 111 GLY A N 1
ATOM 851 C CA . GLY A 1 111 ? -20.896 -9.689 2.410 1.00 58.72 111 GLY A CA 1
ATOM 852 C C . GLY A 1 111 ? -21.837 -8.520 2.748 1.00 58.72 111 GLY A C 1
ATOM 853 O O . GLY A 1 111 ? -22.166 -8.319 3.914 1.00 58.72 111 GLY A O 1
ATOM 854 N N . LEU A 1 112 ? -22.298 -7.762 1.746 1.00 57.84 112 LEU A N 1
ATOM 855 C CA . LEU A 1 112 ? -23.329 -6.720 1.889 1.00 57.84 112 LEU A CA 1
ATOM 856 C C . LEU A 1 112 ? -24.756 -7.293 1.945 1.00 57.84 112 LEU A C 1
ATOM 858 O O . LEU A 1 112 ? -25.661 -6.631 2.454 1.00 57.84 112 LEU A O 1
ATOM 862 N N . SER A 1 113 ? -24.972 -8.499 1.414 1.00 52.78 113 SER A N 1
ATOM 863 C CA . SER A 1 113 ? -26.272 -9.166 1.410 1.00 52.78 113 SER A CA 1
ATOM 864 C C . SER A 1 113 ? -26.405 -10.019 2.674 1.00 52.78 113 SER A C 1
ATOM 866 O O . SER A 1 113 ? -25.947 -11.156 2.739 1.00 52.78 113 SER A O 1
ATOM 868 N N . VAL A 1 114 ? -27.045 -9.459 3.705 1.00 49.06 114 VAL A N 1
ATOM 869 C CA . VAL A 1 114 ? -27.213 -10.033 5.063 1.00 49.06 114 VAL A CA 1
ATOM 870 C C . VAL A 1 114 ? -27.826 -11.452 5.076 1.00 49.06 114 VAL A C 1
ATOM 872 O O . VAL A 1 114 ? -27.730 -12.168 6.068 1.00 49.06 114 VAL A O 1
ATOM 875 N N . ARG A 1 115 ? -28.395 -11.922 3.960 1.00 38.81 115 ARG A N 1
ATOM 876 C CA . ARG A 1 115 ? -29.046 -13.237 3.840 1.00 38.81 115 ARG A CA 1
ATOM 877 C C . ARG A 1 115 ? -28.073 -14.429 3.695 1.00 38.81 115 ARG A C 1
ATOM 879 O O . ARG A 1 115 ? -28.533 -15.561 3.638 1.00 38.81 115 ARG A O 1
ATOM 886 N N . LEU A 1 116 ? -26.754 -14.205 3.651 1.00 36.81 116 LEU A N 1
ATOM 887 C CA . LEU A 1 116 ? -25.752 -15.244 3.346 1.00 36.81 116 LEU A CA 1
ATOM 888 C C . LEU A 1 116 ? -24.556 -15.318 4.319 1.00 36.81 116 LEU A C 1
ATOM 890 O O . LEU A 1 116 ? -23.556 -15.946 3.982 1.00 36.81 116 LEU A O 1
ATOM 894 N N . CYS A 1 117 ? -24.638 -14.791 5.554 1.00 38.72 117 CYS A N 1
ATOM 895 C CA . CYS A 1 117 ? -23.566 -15.003 6.557 1.00 38.72 117 CYS A CA 1
ATOM 896 C C . CYS A 1 117 ? -23.459 -16.486 7.048 1.00 38.72 117 CYS A C 1
ATOM 898 O O . CYS A 1 117 ? -22.821 -16.728 8.066 1.00 38.72 117 CYS A O 1
ATOM 900 N N . HIS A 1 118 ? -24.041 -17.478 6.345 1.00 33.84 118 HIS A N 1
ATOM 901 C CA . HIS A 1 118 ? -23.981 -18.914 6.683 1.00 33.84 118 HIS A CA 1
ATOM 902 C C . HIS A 1 118 ? -23.291 -19.823 5.653 1.00 33.84 118 HIS A C 1
ATOM 904 O O . HIS A 1 118 ? -23.198 -21.023 5.887 1.00 33.84 118 HIS A O 1
ATOM 910 N N . VAL A 1 119 ? -22.781 -19.305 4.533 1.00 37.62 119 VAL A N 1
ATOM 911 C CA . VAL A 1 119 ? -22.066 -20.151 3.565 1.00 37.62 119 VAL A CA 1
ATOM 912 C C . VAL A 1 119 ? -20.778 -19.460 3.155 1.00 37.62 119 VAL A C 1
ATOM 914 O O . VAL A 1 119 ? -20.736 -18.672 2.215 1.00 37.62 119 VAL A O 1
ATOM 917 N N . ALA A 1 120 ? -19.711 -19.765 3.885 1.00 43.81 120 ALA A N 1
ATOM 918 C CA . ALA A 1 120 ? -18.375 -19.706 3.325 1.00 43.81 120 ALA A CA 1
ATOM 919 C C . ALA A 1 120 ? -18.087 -21.074 2.698 1.00 43.81 120 ALA A C 1
ATOM 921 O O . ALA A 1 120 ? -17.989 -22.052 3.439 1.00 43.81 120 ALA A O 1
ATOM 922 N N . PRO A 1 121 ? -17.905 -21.176 1.374 1.00 42.41 121 PRO A N 1
ATOM 923 C CA . PRO A 1 121 ? -17.173 -22.286 0.817 1.00 42.41 121 PRO A CA 1
ATOM 924 C C . PRO A 1 121 ? -15.849 -21.783 0.246 1.00 42.41 121 PRO A C 1
ATOM 926 O O . PRO A 1 121 ? -15.761 -20.767 -0.449 1.00 42.41 121 PRO A O 1
ATOM 929 N N . HIS A 1 122 ? -14.807 -22.544 0.557 1.00 39.22 122 HIS A N 1
ATOM 930 C CA . HIS A 1 122 ? -13.548 -22.565 -0.164 1.00 39.22 122 HIS A CA 1
ATOM 931 C C . HIS A 1 122 ? -13.802 -22.542 -1.677 1.00 39.22 122 HIS A C 1
ATOM 933 O O . HIS A 1 122 ? -14.304 -23.508 -2.248 1.00 39.22 122 HIS A O 1
ATOM 939 N N . PHE A 1 123 ? -13.423 -21.453 -2.344 1.00 32.44 123 PHE A N 1
ATOM 940 C CA . PHE A 1 123 ? -13.324 -21.432 -3.799 1.00 32.44 123 PHE A CA 1
ATOM 941 C C . PHE A 1 123 ? -11.987 -22.065 -4.202 1.00 32.44 123 PHE A C 1
ATOM 943 O O . PHE A 1 123 ? -10.986 -21.378 -4.403 1.00 32.44 123 PHE A O 1
ATOM 950 N N . GLN A 1 124 ? -11.971 -23.394 -4.302 1.00 31.22 124 GLN A N 1
ATOM 951 C CA . GLN A 1 124 ? -10.947 -24.117 -5.049 1.00 31.22 124 GLN A CA 1
ATOM 952 C C . GLN A 1 124 ? -11.306 -23.983 -6.535 1.00 31.22 124 GLN A C 1
ATOM 954 O O . GLN A 1 124 ? -12.201 -24.659 -7.041 1.00 31.22 124 GLN A O 1
ATOM 959 N N . PHE A 1 125 ? -10.662 -23.051 -7.236 1.00 28.25 125 PHE A N 1
ATOM 960 C CA . PHE A 1 125 ? -10.869 -22.886 -8.672 1.00 28.25 125 PHE A CA 1
ATOM 961 C C . PHE A 1 125 ? -10.198 -24.048 -9.412 1.00 28.25 125 PHE A C 1
ATOM 963 O O . PHE A 1 125 ? -8.974 -24.172 -9.419 1.00 28.25 125 PHE A O 1
ATOM 970 N N . CYS A 1 126 ? -11.004 -24.910 -10.028 1.00 24.33 126 CYS A N 1
ATOM 971 C CA . CYS A 1 126 ? -10.512 -25.939 -10.932 1.00 24.33 126 CYS A CA 1
ATOM 972 C C . CYS A 1 126 ? -10.067 -25.256 -12.237 1.00 24.33 126 CYS A C 1
ATOM 974 O O . CYS A 1 126 ? -10.875 -24.637 -12.934 1.00 24.33 126 CYS A O 1
ATOM 976 N N . LEU A 1 127 ? -8.771 -25.319 -12.552 1.00 28.47 127 LEU A N 1
ATOM 977 C CA . LEU A 1 127 ? -8.218 -24.786 -13.796 1.00 28.47 127 LEU A CA 1
ATOM 978 C C . LEU A 1 127 ? -8.809 -25.548 -14.992 1.00 28.47 127 LEU A C 1
ATOM 980 O O . LEU A 1 127 ? -8.413 -26.676 -15.280 1.00 28.47 127 LEU A O 1
ATOM 984 N N . ARG A 1 128 ? -9.725 -24.921 -15.739 1.00 31.09 128 ARG A N 1
ATOM 985 C CA . ARG A 1 128 ? -10.115 -25.410 -17.067 1.00 31.09 128 ARG A CA 1
ATOM 986 C C . ARG A 1 128 ? -8.978 -25.107 -18.043 1.00 31.09 128 ARG A C 1
ATOM 988 O O . ARG A 1 128 ? -8.688 -23.947 -18.330 1.00 31.09 128 ARG A O 1
ATOM 995 N N . LYS A 1 129 ? -8.331 -26.159 -18.548 1.00 30.95 129 LYS A N 1
ATOM 996 C CA . LYS A 1 129 ? -7.316 -26.092 -19.607 1.00 30.95 129 LYS A CA 1
ATOM 997 C C . LYS A 1 129 ? -7.964 -25.467 -20.852 1.00 30.95 129 LYS A C 1
ATOM 999 O O . LYS A 1 129 ? -8.821 -26.081 -21.483 1.00 30.95 129 LYS A O 1
ATOM 1004 N N . SER A 1 130 ? -7.612 -24.221 -21.166 1.00 31.69 130 SER A N 1
ATOM 1005 C CA . SER A 1 130 ? -8.016 -23.587 -22.423 1.00 31.69 130 SER A CA 1
ATOM 1006 C C . SER A 1 130 ? -7.137 -24.150 -23.535 1.00 31.69 130 SER A C 1
ATOM 1008 O O . SER A 1 130 ? -5.923 -23.953 -23.513 1.00 31.69 130 SER A O 1
ATOM 1010 N N . ASN A 1 131 ? -7.742 -24.865 -24.484 1.00 36.97 131 ASN A N 1
ATOM 1011 C CA . ASN A 1 131 ? -7.050 -25.348 -25.674 1.00 36.97 131 ASN A CA 1
ATOM 1012 C C . ASN A 1 131 ? -6.613 -24.179 -26.567 1.00 36.97 131 ASN A C 1
ATOM 1014 O O . ASN A 1 131 ? -7.313 -23.173 -26.697 1.00 36.97 131 ASN A O 1
ATOM 1018 N N . ASN A 1 132 ? -5.420 -24.355 -27.136 1.00 44.56 132 ASN A N 1
ATOM 1019 C CA . ASN A 1 132 ? -4.678 -23.421 -27.972 1.00 44.56 132 ASN A CA 1
ATOM 1020 C C . ASN A 1 132 ? -5.537 -22.718 -29.031 1.00 44.56 132 ASN A C 1
ATOM 1022 O O . ASN A 1 132 ? -6.253 -23.361 -29.797 1.00 44.56 132 ASN A O 1
ATOM 1026 N N . LYS A 1 133 ? -5.332 -21.404 -29.163 1.00 36.69 133 LYS A N 1
ATOM 1027 C CA . LYS A 1 133 ? -5.406 -20.733 -30.461 1.00 36.69 133 LYS A CA 1
ATOM 1028 C C . LYS A 1 133 ? -4.031 -20.168 -30.783 1.00 36.69 133 LYS A C 1
ATOM 1030 O O . LYS A 1 133 ? -3.421 -19.481 -29.972 1.00 36.69 133 LYS A O 1
ATOM 1035 N N . THR A 1 134 ? -3.583 -20.559 -31.963 1.00 35.03 134 THR A N 1
ATOM 1036 C CA . THR A 1 134 ? -2.316 -20.305 -32.634 1.00 35.03 134 THR A CA 1
ATOM 1037 C C . THR A 1 134 ? -1.852 -18.860 -32.462 1.00 35.03 134 THR A C 1
ATOM 1039 O O . THR A 1 134 ? -2.564 -17.925 -32.835 1.00 35.03 134 THR A O 1
ATOM 1042 N N . GLU A 1 135 ? -0.654 -18.689 -31.901 1.00 38.09 135 GLU A N 1
ATOM 1043 C CA . GLU A 1 135 ? 0.086 -17.429 -31.920 1.00 38.09 135 GLU A CA 1
ATOM 1044 C C . GLU A 1 135 ? 0.283 -16.999 -33.376 1.00 38.09 135 GLU A C 1
ATOM 1046 O O . GLU A 1 135 ? 0.972 -17.661 -34.152 1.00 38.09 135 GLU A O 1
ATOM 1051 N N . LYS A 1 136 ? -0.327 -15.876 -33.762 1.00 36.81 136 LYS A N 1
ATOM 1052 C CA . LYS A 1 136 ? 0.173 -15.117 -34.904 1.00 36.81 136 LYS A CA 1
ATOM 1053 C C . LYS A 1 136 ? 1.445 -14.414 -34.439 1.00 36.81 136 LYS A C 1
ATOM 1055 O O . LYS A 1 136 ? 1.413 -13.711 -33.431 1.00 36.81 136 LYS A O 1
ATOM 1060 N N . ASN A 1 137 ? 2.532 -14.623 -35.182 1.00 43.22 137 ASN A N 1
ATOM 1061 C CA . ASN A 1 137 ? 3.790 -13.887 -35.072 1.00 43.22 137 ASN A CA 1
ATOM 1062 C C . ASN A 1 137 ? 3.533 -12.395 -35.319 1.00 43.22 137 ASN A C 1
ATOM 1064 O O . ASN A 1 137 ? 3.651 -11.892 -36.435 1.00 43.22 137 ASN A O 1
ATOM 1068 N N . GLU A 1 138 ? 3.130 -11.692 -34.271 1.00 48.38 138 GLU A N 1
ATOM 1069 C CA . GLU A 1 138 ? 3.081 -10.242 -34.241 1.00 48.38 138 GLU A CA 1
ATOM 1070 C C . GLU A 1 138 ? 4.515 -9.767 -33.981 1.00 48.38 138 GLU A C 1
ATOM 1072 O O . GLU A 1 138 ? 5.140 -10.173 -32.999 1.00 48.38 138 GLU A O 1
ATOM 1077 N N . LYS A 1 139 ? 5.085 -8.964 -34.889 1.00 42.19 139 LYS A N 1
ATOM 1078 C CA . LYS A 1 139 ? 6.388 -8.322 -34.668 1.00 42.19 139 LYS A CA 1
ATOM 1079 C C . LYS A 1 139 ? 6.252 -7.396 -33.457 1.00 42.19 139 LYS A C 1
ATOM 1081 O O . LYS A 1 139 ? 5.771 -6.275 -33.571 1.00 42.19 139 LYS A O 1
ATOM 1086 N N . MET A 1 140 ? 6.639 -7.901 -32.290 1.00 45.50 140 MET A N 1
ATOM 1087 C CA . MET A 1 140 ? 6.533 -7.206 -31.012 1.00 45.50 140 MET A CA 1
ATOM 1088 C C . MET A 1 140 ? 7.593 -6.106 -30.940 1.00 45.50 140 MET A C 1
ATOM 1090 O O . MET A 1 140 ? 8.762 -6.366 -30.656 1.00 45.50 140 MET A O 1
ATOM 1094 N N . THR A 1 141 ? 7.183 -4.864 -31.181 1.00 54.56 141 THR A N 1
ATOM 1095 C CA . THR A 1 141 ? 7.980 -3.673 -30.879 1.00 54.56 141 THR A CA 1
ATOM 1096 C C . THR A 1 141 ? 8.016 -3.485 -29.359 1.00 54.56 141 THR A C 1
ATOM 1098 O O . THR A 1 141 ? 7.089 -2.969 -28.740 1.00 54.56 141 THR A O 1
ATOM 1101 N N . GLY A 1 142 ? 9.063 -4.009 -28.720 1.00 57.12 142 GLY A N 1
ATOM 1102 C CA . GLY A 1 142 ? 9.283 -3.851 -27.282 1.00 57.12 142 GLY A CA 1
ATOM 1103 C C . GLY A 1 142 ? 9.698 -2.424 -26.927 1.00 57.12 142 GLY A C 1
ATOM 1104 O O . GLY A 1 142 ? 10.504 -1.817 -27.633 1.00 57.12 142 GLY A O 1
ATOM 1105 N N . ILE A 1 143 ? 9.177 -1.900 -25.816 1.00 66.06 143 ILE A N 1
ATOM 1106 C CA . ILE A 1 143 ? 9.668 -0.648 -25.233 1.00 66.06 143 ILE A CA 1
ATOM 1107 C C . ILE A 1 143 ? 10.965 -0.978 -24.492 1.00 66.06 143 ILE A C 1
ATOM 1109 O O . ILE A 1 143 ? 10.991 -1.865 -23.636 1.00 66.06 143 ILE A O 1
ATOM 1113 N N . GLN A 1 144 ? 12.044 -0.281 -24.838 1.00 62.47 144 GLN A N 1
ATOM 1114 C CA . GLN A 1 144 ? 13.338 -0.406 -24.173 1.00 62.47 144 GLN A CA 1
ATOM 1115 C C . GLN A 1 144 ? 13.388 0.607 -23.032 1.00 62.47 144 GLN A C 1
ATOM 1117 O O . GLN A 1 144 ? 13.320 1.810 -23.283 1.00 62.47 144 GLN A O 1
ATOM 1122 N N . VAL A 1 145 ? 13.490 0.134 -21.790 1.00 67.75 145 VAL A N 1
ATOM 1123 C CA . VAL A 1 145 ? 13.729 1.009 -20.635 1.00 67.75 145 VAL A CA 1
ATOM 1124 C C . VAL A 1 145 ? 15.190 0.881 -20.233 1.00 67.75 145 VAL A C 1
ATOM 1126 O O . VAL A 1 145 ? 15.694 -0.223 -20.007 1.00 67.75 145 VAL A O 1
ATOM 1129 N N . GLU A 1 146 ? 15.872 2.020 -20.168 1.00 73.75 146 GLU A N 1
ATOM 1130 C CA . GLU A 1 146 ? 17.259 2.111 -19.729 1.00 73.75 146 GLU A CA 1
ATOM 1131 C C . GLU A 1 146 ? 17.320 2.362 -18.217 1.00 73.75 146 GLU A C 1
ATOM 1133 O O . GLU A 1 146 ? 16.767 3.341 -17.707 1.00 73.75 146 GLU A O 1
ATOM 1138 N N . LEU A 1 147 ? 17.992 1.471 -17.481 1.00 75.62 147 LEU A N 1
ATOM 1139 C CA . LEU A 1 147 ? 18.154 1.617 -16.037 1.00 75.62 147 LEU A CA 1
ATOM 1140 C C . LEU A 1 147 ? 19.147 2.742 -15.708 1.00 75.62 147 LEU A C 1
ATOM 1142 O O . LEU A 1 147 ? 20.361 2.576 -15.780 1.00 75.62 147 LEU A O 1
ATOM 1146 N N . GLN A 1 148 ? 18.622 3.886 -15.277 1.00 77.94 148 GLN A N 1
ATOM 1147 C CA . GLN A 1 148 ? 19.419 4.954 -14.664 1.00 77.94 148 GLN A CA 1
ATOM 1148 C C . GLN A 1 148 ? 19.897 4.559 -13.251 1.00 77.94 148 GLN A C 1
ATOM 1150 O O . GLN A 1 148 ? 19.147 3.875 -12.547 1.00 77.94 148 GLN A O 1
ATOM 1155 N N . PRO A 1 149 ? 21.040 5.078 -12.754 1.00 79.12 149 PRO A N 1
ATOM 1156 C CA . PRO A 1 149 ? 21.522 4.826 -11.387 1.00 79.12 149 PRO A CA 1
ATOM 1157 C C . PRO A 1 149 ? 20.494 5.131 -10.285 1.00 79.12 149 PRO A C 1
ATOM 1159 O O . PRO A 1 149 ? 20.428 4.434 -9.275 1.00 79.12 149 PRO A O 1
ATOM 1162 N N . ALA A 1 150 ? 19.628 6.128 -10.504 1.00 79.00 150 ALA A N 1
ATOM 1163 C CA . ALA A 1 150 ? 18.568 6.504 -9.570 1.00 79.00 150 ALA A CA 1
ATOM 1164 C C . ALA A 1 150 ? 17.518 5.397 -9.330 1.00 79.00 150 ALA A C 1
ATOM 1166 O O . ALA A 1 150 ? 16.851 5.404 -8.296 1.00 79.00 150 ALA A O 1
ATOM 1167 N N . HIS A 1 151 ? 17.384 4.412 -10.227 1.00 80.06 151 HIS A N 1
ATOM 1168 C CA . HIS A 1 151 ? 16.503 3.261 -9.997 1.00 80.06 151 HIS A CA 1
ATOM 1169 C C . HIS A 1 151 ? 16.967 2.397 -8.813 1.00 80.06 151 HIS A C 1
ATOM 1171 O O . HIS A 1 151 ? 16.147 1.699 -8.222 1.00 80.06 151 HIS A O 1
ATOM 1177 N N . GLY A 1 152 ? 18.241 2.483 -8.405 1.00 83.12 152 GLY A N 1
ATOM 1178 C CA . GLY A 1 152 ? 18.769 1.772 -7.236 1.00 83.12 152 GLY A CA 1
ATOM 1179 C C . GLY A 1 152 ? 18.130 2.190 -5.904 1.00 83.12 152 GLY A C 1
ATOM 1180 O O . GLY A 1 152 ? 18.061 1.384 -4.978 1.00 83.12 152 GLY A O 1
ATOM 1181 N N . TYR A 1 153 ? 17.582 3.407 -5.807 1.00 86.19 153 TYR A N 1
ATOM 1182 C CA . TYR A 1 153 ? 16.879 3.864 -4.600 1.00 86.19 153 TYR A CA 1
ATOM 1183 C C . TYR A 1 153 ? 15.508 3.201 -4.419 1.00 86.19 153 TYR A C 1
ATOM 1185 O O . TYR A 1 153 ? 15.003 3.113 -3.301 1.00 86.19 153 TYR A O 1
ATOM 1193 N N . VAL A 1 154 ? 14.902 2.710 -5.503 1.00 85.81 154 VAL A N 1
ATOM 1194 C CA . VAL A 1 154 ? 13.565 2.106 -5.495 1.00 85.81 154 VAL A CA 1
ATOM 1195 C C . VAL A 1 154 ? 13.497 0.869 -4.589 1.00 85.81 154 VAL A C 1
ATOM 1197 O O . VAL A 1 154 ? 12.696 0.886 -3.651 1.00 85.81 154 VAL A O 1
ATOM 1200 N N . PRO A 1 155 ? 14.326 -0.180 -4.778 1.00 84.25 155 PRO A N 1
ATOM 1201 C CA . PRO A 1 155 ? 14.312 -1.342 -3.891 1.00 84.25 155 PRO A CA 1
ATOM 1202 C C . PRO A 1 155 ? 14.692 -0.985 -2.448 1.00 84.25 155 PRO A C 1
ATOM 1204 O O . PRO A 1 155 ? 14.111 -1.543 -1.520 1.00 84.25 155 PRO A O 1
ATOM 1207 N N . LEU A 1 156 ? 15.590 -0.015 -2.235 1.00 86.88 156 LEU A N 1
ATOM 1208 C CA . LEU A 1 156 ? 15.964 0.446 -0.893 1.00 86.88 156 LEU A CA 1
ATOM 1209 C C . LEU A 1 156 ? 14.764 1.046 -0.147 1.00 86.88 156 LEU A C 1
ATOM 1211 O O . LEU A 1 156 ? 14.537 0.725 1.019 1.00 86.88 156 LEU A O 1
ATOM 1215 N N . LEU A 1 157 ? 13.950 1.863 -0.820 1.00 88.56 157 LEU A N 1
ATOM 1216 C CA . LEU A 1 157 ? 12.732 2.432 -0.237 1.00 88.56 157 LEU A CA 1
ATOM 1217 C C . LEU A 1 157 ? 11.646 1.376 0.006 1.00 88.56 157 LEU A C 1
ATOM 1219 O O . LEU A 1 157 ? 10.914 1.476 0.991 1.00 88.56 157 LEU A O 1
ATOM 1223 N N . VAL A 1 158 ? 11.558 0.339 -0.834 1.00 87.31 158 VAL A N 1
ATOM 1224 C CA . VAL A 1 158 ? 10.670 -0.810 -0.579 1.00 87.31 158 VAL A CA 1
ATOM 1225 C C . VAL A 1 158 ? 11.107 -1.558 0.684 1.00 87.31 158 VAL A C 1
ATOM 1227 O O . VAL A 1 158 ? 10.268 -1.859 1.532 1.00 87.31 158 VAL A O 1
ATOM 1230 N N . VAL A 1 159 ? 12.409 -1.800 0.866 1.00 87.00 159 VAL A N 1
ATOM 1231 C CA . VAL A 1 159 ? 12.947 -2.412 2.093 1.00 87.00 159 VAL A CA 1
ATOM 1232 C C . VAL A 1 159 ? 12.691 -1.520 3.311 1.00 87.00 159 VAL A C 1
ATOM 1234 O O . VAL A 1 159 ? 12.227 -2.005 4.342 1.00 87.00 159 VAL A O 1
ATOM 1237 N N . LEU A 1 160 ? 12.901 -0.207 3.193 1.00 90.19 160 LEU A N 1
ATOM 1238 C CA . LEU A 1 160 ? 12.593 0.748 4.259 1.00 90.19 160 LEU A CA 1
ATOM 1239 C C . LEU A 1 160 ? 11.106 0.707 4.655 1.00 90.19 160 LEU A C 1
ATOM 1241 O O . LEU A 1 160 ? 10.782 0.708 5.843 1.00 90.19 160 LEU A O 1
ATOM 1245 N N . LEU A 1 161 ? 10.196 0.616 3.679 1.00 90.25 161 LEU A N 1
ATOM 1246 C CA . LEU A 1 161 ? 8.762 0.470 3.931 1.00 90.25 161 LEU A CA 1
ATOM 1247 C C . LEU A 1 161 ? 8.444 -0.810 4.719 1.00 90.25 161 LEU A C 1
ATOM 1249 O O . LEU A 1 161 ? 7.595 -0.773 5.613 1.00 90.25 161 LEU A O 1
ATOM 1253 N N . LEU A 1 162 ? 9.128 -1.924 4.427 1.00 89.00 162 LEU A N 1
ATOM 1254 C CA . LEU A 1 162 ? 8.980 -3.165 5.194 1.00 89.00 162 LEU A CA 1
ATOM 1255 C C . LEU A 1 162 ? 9.380 -2.955 6.657 1.00 89.00 162 LEU A C 1
ATOM 1257 O O . LEU A 1 162 ? 8.602 -3.302 7.545 1.00 89.00 162 LEU A O 1
ATOM 1261 N N . PHE A 1 163 ? 10.530 -2.329 6.920 1.00 90.62 163 PHE A N 1
ATOM 1262 C CA . PHE A 1 163 ? 10.965 -2.017 8.286 1.00 90.62 163 PHE A CA 1
ATOM 1263 C C . PHE A 1 163 ? 9.973 -1.110 9.025 1.00 90.62 163 PHE A C 1
ATOM 1265 O O . PHE A 1 163 ? 9.655 -1.375 10.184 1.00 90.62 163 PHE A O 1
ATOM 1272 N N . VAL A 1 164 ? 9.417 -0.090 8.361 1.00 89.94 164 VAL A N 1
ATOM 1273 C CA . VAL A 1 164 ? 8.381 0.776 8.955 1.00 89.94 164 VAL A CA 1
ATOM 1274 C C . VAL A 1 164 ? 7.104 -0.009 9.269 1.00 89.94 164 VAL A C 1
ATOM 1276 O O . VAL A 1 164 ? 6.509 0.186 10.332 1.00 89.94 164 VAL A O 1
ATOM 1279 N N . ASN A 1 165 ? 6.691 -0.932 8.397 1.00 89.69 165 ASN A N 1
ATOM 1280 C CA . ASN A 1 165 ? 5.537 -1.792 8.650 1.00 89.69 165 ASN A CA 1
ATOM 1281 C C . ASN A 1 165 ? 5.779 -2.757 9.827 1.00 89.69 165 ASN A C 1
ATOM 1283 O O . ASN A 1 165 ? 4.905 -2.907 10.683 1.00 89.69 165 ASN A O 1
ATOM 1287 N N . PHE A 1 166 ? 6.969 -3.361 9.917 1.00 89.44 166 PHE A N 1
ATOM 1288 C CA . PHE A 1 166 ? 7.360 -4.196 11.057 1.00 89.44 166 PHE A CA 1
ATOM 1289 C C . PHE A 1 166 ? 7.393 -3.397 12.360 1.00 89.44 166 PHE A C 1
ATOM 1291 O O . PHE A 1 166 ? 6.838 -3.840 13.364 1.00 89.44 166 PHE A O 1
ATOM 1298 N N . TRP A 1 167 ? 7.969 -2.195 12.348 1.00 92.75 167 TRP A N 1
ATOM 1299 C CA . TRP A 1 167 ? 7.976 -1.292 13.499 1.00 92.75 167 TRP A CA 1
ATOM 1300 C C . TRP A 1 167 ? 6.555 -0.937 13.967 1.00 92.75 167 TRP A C 1
ATOM 1302 O O . TRP A 1 167 ? 6.258 -1.000 15.164 1.00 92.75 167 TRP A O 1
ATOM 1312 N N . ALA A 1 168 ? 5.643 -0.629 13.039 1.00 87.44 168 ALA A N 1
ATOM 1313 C CA . ALA A 1 168 ? 4.243 -0.361 13.366 1.00 87.44 168 ALA A CA 1
ATOM 1314 C C . ALA A 1 168 ? 3.541 -1.601 13.955 1.00 87.44 168 ALA A C 1
ATOM 1316 O O . ALA A 1 168 ? 2.810 -1.478 14.941 1.00 87.44 168 ALA A O 1
ATOM 1317 N N . GLY A 1 169 ? 3.822 -2.796 13.426 1.00 86.75 169 GLY A N 1
ATOM 1318 C CA . GLY A 1 169 ? 3.349 -4.065 13.988 1.00 86.75 169 GLY A CA 1
ATOM 1319 C C . GLY A 1 169 ? 3.886 -4.331 15.401 1.00 86.75 169 GLY A C 1
ATOM 1320 O O . GLY A 1 169 ? 3.122 -4.688 16.302 1.00 86.75 169 GLY A O 1
ATOM 1321 N N . HIS A 1 170 ? 5.172 -4.066 15.647 1.00 88.50 170 HIS A N 1
ATOM 1322 C CA . HIS A 1 170 ? 5.773 -4.163 16.980 1.00 88.50 170 HIS A CA 1
ATOM 1323 C C . HIS A 1 170 ? 5.126 -3.202 17.981 1.00 88.50 170 HIS A C 1
ATOM 1325 O O . HIS A 1 170 ? 4.912 -3.591 19.130 1.00 88.50 170 HIS A O 1
ATOM 1331 N N . LYS A 1 171 ? 4.731 -1.990 17.567 1.00 87.62 171 LYS A N 1
ATOM 1332 C CA . LYS A 1 171 ? 3.954 -1.078 18.424 1.00 87.62 171 LYS A CA 1
ATOM 1333 C C . LYS A 1 171 ? 2.603 -1.657 18.831 1.00 87.62 171 LYS A C 1
ATOM 1335 O O . LYS A 1 171 ? 2.226 -1.519 19.993 1.00 87.62 171 LYS A O 1
ATOM 1340 N N . VAL A 1 172 ? 1.897 -2.333 17.922 1.00 86.25 172 VAL A N 1
ATOM 1341 C CA . VAL A 1 172 ? 0.643 -3.031 18.258 1.00 86.25 172 VAL A CA 1
ATOM 1342 C C . VAL A 1 172 ? 0.918 -4.150 19.264 1.00 86.25 172 VAL A C 1
ATOM 1344 O O . VAL A 1 172 ? 0.221 -4.245 20.272 1.00 86.25 172 VAL A O 1
ATOM 1347 N N . SER A 1 173 ? 1.964 -4.955 19.051 1.00 85.19 173 SER A N 1
ATOM 1348 C CA . SER A 1 173 ? 2.336 -6.023 19.989 1.00 85.19 173 SER A CA 1
ATOM 1349 C C . SER A 1 173 ? 2.755 -5.489 21.364 1.00 85.19 173 SER A C 1
ATOM 1351 O O . SER A 1 173 ? 2.405 -6.088 22.380 1.00 85.19 173 SER A O 1
ATOM 1353 N N . GLY A 1 174 ? 3.483 -4.372 21.420 1.00 85.69 174 GLY A N 1
ATOM 1354 C CA . GLY A 1 174 ? 3.850 -3.705 22.669 1.00 85.69 174 GLY A CA 1
ATOM 1355 C C . GLY A 1 174 ? 2.633 -3.119 23.386 1.00 85.69 174 GLY A C 1
ATOM 1356 O O . GLY A 1 174 ? 2.494 -3.277 24.597 1.00 85.69 174 GLY A O 1
ATOM 1357 N N . ALA A 1 175 ? 1.701 -2.519 22.640 1.00 83.31 175 ALA A N 1
ATOM 1358 C CA . ALA A 1 175 ? 0.443 -2.024 23.186 1.00 83.31 175 ALA A CA 1
ATOM 1359 C C . ALA A 1 175 ? -0.420 -3.161 23.761 1.00 83.31 175 ALA A C 1
ATOM 1361 O O . ALA A 1 175 ? -1.005 -2.984 24.825 1.00 83.31 175 ALA A O 1
ATOM 1362 N N . ARG A 1 176 ? -0.446 -4.347 23.132 1.00 81.12 176 ARG A N 1
ATOM 1363 C CA . ARG A 1 176 ? -1.133 -5.531 23.691 1.00 81.12 176 ARG A CA 1
ATOM 1364 C C . ARG A 1 176 ? -0.601 -5.898 25.072 1.00 81.12 176 ARG A C 1
ATOM 1366 O O . ARG A 1 176 ? -1.396 -6.068 25.990 1.00 81.12 176 ARG A O 1
ATOM 1373 N N . LYS A 1 177 ? 0.729 -5.951 25.228 1.00 83.19 177 LYS A N 1
ATOM 1374 C CA . LYS A 1 177 ? 1.379 -6.223 26.521 1.00 83.19 177 LYS A CA 1
ATOM 1375 C C . LYS A 1 177 ? 1.065 -5.135 27.552 1.00 83.19 177 LYS A C 1
ATOM 1377 O O . LYS A 1 177 ? 0.732 -5.451 28.684 1.00 83.19 177 LYS A O 1
ATOM 1382 N N . LYS A 1 178 ? 1.107 -3.860 27.146 1.00 81.69 178 LYS A N 1
ATOM 1383 C CA . LYS A 1 178 ? 0.830 -2.710 28.026 1.00 81.69 178 LYS A CA 1
ATOM 1384 C C . LYS A 1 178 ? -0.613 -2.678 28.542 1.00 81.69 178 LYS A C 1
ATOM 1386 O O . LYS A 1 178 ? -0.841 -2.249 29.666 1.00 81.69 178 LYS A O 1
ATOM 1391 N N . TYR A 1 179 ? -1.574 -3.089 27.717 1.00 77.88 179 TYR A N 1
ATOM 1392 C CA . TYR A 1 179 ? -3.003 -3.022 28.038 1.00 77.88 179 TYR A CA 1
ATOM 1393 C C . TYR A 1 179 ? -3.620 -4.376 28.426 1.00 77.88 179 TYR A C 1
ATOM 1395 O O . TYR A 1 179 ? -4.837 -4.443 28.582 1.00 77.88 179 TYR A O 1
ATOM 1403 N N . GLY A 1 180 ? -2.812 -5.434 28.581 1.00 71.81 180 GLY A N 1
ATOM 1404 C CA . GLY A 1 180 ? -3.271 -6.758 29.020 1.00 71.81 180 GLY A CA 1
ATOM 1405 C C . GLY A 1 180 ? -4.273 -7.420 28.070 1.00 71.81 180 GLY A C 1
ATOM 1406 O O . GLY A 1 180 ? -5.199 -8.083 28.520 1.00 71.81 180 GLY A O 1
ATOM 1407 N N . VAL A 1 181 ? -4.139 -7.193 26.759 1.00 70.81 181 VAL A N 1
ATOM 1408 C CA . VAL A 1 181 ? -5.092 -7.696 25.755 1.00 70.81 181 VAL A CA 1
ATOM 1409 C C . VAL A 1 181 ? -4.617 -9.047 25.225 1.00 70.81 181 VAL A C 1
ATOM 1411 O O . VAL A 1 181 ? -3.747 -9.095 24.347 1.00 70.81 181 VAL A O 1
ATOM 1414 N N . GLU A 1 182 ? -5.189 -10.134 25.742 1.00 67.44 182 GLU A N 1
ATOM 1415 C CA . GLU A 1 182 ? -4.932 -11.490 25.248 1.00 67.44 182 GLU A CA 1
ATOM 1416 C C . GLU A 1 182 ? -5.541 -11.729 23.860 1.00 67.44 182 GLU A C 1
ATOM 1418 O O . GLU A 1 182 ? -6.569 -11.163 23.476 1.00 67.44 182 GLU A O 1
ATOM 1423 N N . TYR A 1 183 ? -4.896 -12.591 23.074 1.00 51.50 183 TYR A N 1
ATOM 1424 C CA . TYR A 1 183 ? -5.496 -13.103 21.844 1.00 51.50 183 TYR A CA 1
ATOM 1425 C C . TYR A 1 183 ? -6.665 -14.034 22.212 1.00 51.50 183 TYR A C 1
ATOM 1427 O O . TYR A 1 183 ? -6.477 -14.869 23.091 1.00 51.50 183 TYR A O 1
ATOM 1435 N N . PRO A 1 184 ? -7.848 -13.967 21.564 1.00 57.56 184 PRO A N 1
ATOM 1436 C CA . PRO A 1 184 ? -8.233 -13.177 20.386 1.00 57.56 184 PRO A CA 1
ATOM 1437 C C . PRO A 1 184 ? -9.063 -11.906 20.696 1.00 57.56 184 PRO A C 1
ATOM 1439 O O . PRO A 1 184 ? -9.667 -11.340 19.782 1.00 57.56 184 PRO A O 1
ATOM 1442 N N . GLN A 1 185 ? -9.155 -11.473 21.957 1.00 57.88 185 GLN A N 1
ATOM 1443 C CA . GLN A 1 185 ? -10.108 -10.444 22.396 1.00 57.88 185 GLN A CA 1
ATOM 1444 C C . GLN A 1 185 ? -9.676 -9.011 22.021 1.00 57.88 185 GLN A C 1
ATOM 1446 O O . GLN A 1 185 ? -8.495 -8.708 21.831 1.00 57.88 185 GLN A O 1
ATOM 1451 N N . GLN A 1 186 ? -10.663 -8.120 21.874 1.00 55.84 186 GLN A N 1
ATOM 1452 C CA . GLN A 1 186 ? -10.457 -6.669 21.774 1.00 55.84 186 GLN A CA 1
ATOM 1453 C C . GLN A 1 186 ? -10.671 -6.056 23.168 1.00 55.84 186 GLN A C 1
ATOM 1455 O O . GLN A 1 186 ? -11.463 -6.571 23.941 1.00 55.84 186 GLN A O 1
ATOM 1460 N N . SER A 1 187 ? -9.894 -5.028 23.517 1.00 54.84 187 SER A N 1
ATOM 1461 C CA . SER A 1 187 ? -9.810 -4.482 24.884 1.00 54.84 187 SER A CA 1
ATOM 1462 C C . SER A 1 187 ? -11.107 -3.811 25.350 1.00 54.84 187 SER A C 1
ATOM 1464 O O . SER A 1 187 ? -11.605 -2.954 24.625 1.00 54.84 187 SER A O 1
ATOM 1466 N N . ASP A 1 188 ? -11.546 -4.086 26.587 1.00 56.28 188 ASP A N 1
ATOM 1467 C CA . ASP A 1 188 ? -12.726 -3.448 27.203 1.00 56.28 188 ASP A CA 1
ATOM 1468 C C . ASP A 1 188 ? -12.366 -2.225 28.082 1.00 56.28 188 ASP A C 1
ATOM 1470 O O . ASP A 1 188 ? -13.007 -1.181 28.002 1.00 56.28 188 ASP A O 1
ATOM 1474 N N . LYS A 1 189 ? -11.294 -2.294 28.896 1.00 57.09 189 LYS A N 1
ATOM 1475 C CA . LYS A 1 189 ? -10.959 -1.247 29.899 1.00 57.09 189 LYS A CA 1
ATOM 1476 C C . LYS A 1 189 ? -10.102 -0.083 29.369 1.00 57.09 189 LYS A C 1
ATOM 1478 O O . LYS A 1 189 ? -10.234 1.036 29.848 1.00 57.09 189 LYS A O 1
ATOM 1483 N N . ASN A 1 190 ? -9.239 -0.323 28.375 1.00 60.78 190 ASN A N 1
ATOM 1484 C CA . ASN A 1 190 ? -8.386 0.691 27.720 1.00 60.78 190 ASN A CA 1
ATOM 1485 C C . ASN A 1 190 ? -8.616 0.722 26.195 1.00 60.78 190 ASN A C 1
ATOM 1487 O O . ASN A 1 190 ? -7.708 1.021 25.407 1.00 60.78 190 ASN A O 1
ATOM 1491 N N . ALA A 1 191 ? -9.855 0.418 25.787 1.00 63.69 191 ALA A N 1
ATOM 1492 C CA . ALA A 1 191 ? -10.279 0.194 24.408 1.00 63.69 191 ALA A CA 1
ATOM 1493 C C . ALA A 1 191 ? -9.782 1.275 23.446 1.00 63.69 191 ALA A C 1
ATOM 1495 O O . ALA A 1 191 ? -9.216 0.983 22.397 1.00 63.69 191 ALA A O 1
ATOM 1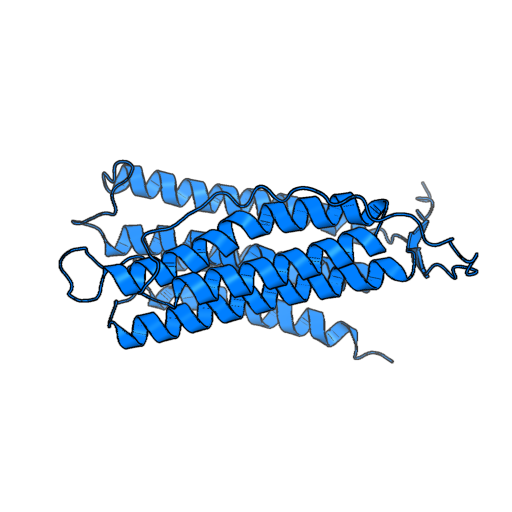496 N N . LYS A 1 192 ? -9.936 2.551 23.814 1.00 71.75 192 LYS A N 1
ATOM 1497 C CA . LYS A 1 192 ? -9.666 3.672 22.908 1.00 71.75 192 LYS A CA 1
ATOM 1498 C C . LYS A 1 192 ? -8.190 3.789 22.520 1.00 71.75 192 LYS A C 1
ATOM 1500 O O . LYS A 1 192 ? -7.893 3.928 21.337 1.00 71.75 192 LYS A O 1
ATOM 1505 N N . ALA A 1 193 ? -7.268 3.706 23.480 1.00 76.19 193 ALA A N 1
ATOM 1506 C CA . ALA A 1 193 ? -5.836 3.864 23.215 1.00 76.19 193 ALA A CA 1
ATOM 1507 C C . ALA A 1 193 ? -5.274 2.683 22.410 1.00 76.19 193 ALA A C 1
ATOM 1509 O O . ALA A 1 193 ? -4.567 2.886 21.422 1.00 76.19 193 ALA A O 1
ATOM 1510 N N . PHE A 1 194 ? -5.654 1.457 22.777 1.00 79.25 194 PHE A N 1
ATOM 1511 C CA . PHE A 1 194 ? -5.263 0.256 22.044 1.00 79.25 194 PHE A CA 1
ATOM 1512 C C . PHE A 1 194 ? -5.840 0.235 20.617 1.00 79.25 194 PHE A C 1
ATOM 1514 O O . PHE A 1 194 ? -5.104 0.014 19.652 1.00 79.25 194 PHE A O 1
ATOM 1521 N N . ASN A 1 195 ? -7.129 0.559 20.466 1.00 80.94 195 ASN A N 1
ATOM 1522 C CA . ASN A 1 195 ? -7.794 0.614 19.163 1.00 80.94 195 ASN A CA 1
ATOM 1523 C C . ASN A 1 195 ? -7.186 1.686 18.255 1.00 80.94 195 ASN A C 1
ATOM 1525 O O . ASN A 1 195 ? -7.075 1.457 17.051 1.00 80.94 195 ASN A O 1
ATOM 1529 N N . CYS A 1 196 ? -6.734 2.818 18.805 1.00 82.94 196 CYS A N 1
ATOM 1530 C CA . CYS A 1 196 ? -5.980 3.810 18.043 1.00 82.94 196 CYS A CA 1
ATOM 1531 C C . CYS A 1 196 ? -4.683 3.208 17.478 1.00 82.94 196 CYS A C 1
ATOM 1533 O O . CYS A 1 196 ? -4.482 3.250 16.268 1.00 82.94 196 CYS A O 1
ATOM 1535 N N . VAL A 1 197 ? -3.841 2.570 18.298 1.00 83.50 197 VAL A N 1
ATOM 1536 C CA . VAL A 1 197 ? -2.590 1.942 17.819 1.00 83.50 197 VAL A CA 1
ATOM 1537 C C . VAL A 1 197 ? -2.880 0.893 16.737 1.00 83.50 197 VAL A C 1
ATOM 1539 O O . VAL A 1 197 ? -2.271 0.916 15.666 1.00 83.50 197 VAL A O 1
ATOM 1542 N N . GLN A 1 198 ? -3.864 0.019 16.963 1.00 83.38 198 GLN A N 1
ATOM 1543 C CA . GLN A 1 198 ? -4.249 -1.011 15.997 1.00 83.38 198 GLN A CA 1
ATOM 1544 C C . GLN A 1 198 ? -4.766 -0.408 14.682 1.00 83.38 198 GLN A C 1
ATOM 1546 O O . GLN A 1 198 ? -4.363 -0.833 13.599 1.00 83.38 198 GLN A O 1
ATOM 1551 N N . ARG A 1 199 ? -5.629 0.611 14.744 1.00 84.12 199 ARG A N 1
ATOM 1552 C CA . ARG A 1 199 ? -6.163 1.277 13.551 1.00 84.12 199 ARG A CA 1
ATOM 1553 C C . ARG A 1 199 ? -5.088 2.074 12.805 1.00 84.12 199 ARG A C 1
ATOM 1555 O O . ARG A 1 199 ? -5.166 2.155 11.579 1.00 84.12 199 ARG A O 1
ATOM 1562 N N . GLY A 1 200 ? -4.090 2.610 13.509 1.00 83.62 200 GLY A N 1
ATOM 1563 C CA . GLY A 1 200 ? -2.927 3.279 12.925 1.00 83.62 200 GLY A CA 1
ATOM 1564 C C . GLY A 1 200 ? -2.123 2.349 12.019 1.00 83.62 200 GLY A C 1
ATOM 1565 O O . GLY A 1 200 ? -1.913 2.666 10.850 1.00 83.62 200 GLY A O 1
ATOM 1566 N N . HIS A 1 201 ? -1.768 1.163 12.521 1.00 86.25 201 HIS A N 1
ATOM 1567 C CA . HIS A 1 201 ? -1.070 0.142 11.731 1.00 86.25 201 HIS A CA 1
ATOM 1568 C C . HIS A 1 201 ? -1.917 -0.352 10.552 1.00 86.25 201 HIS A C 1
ATOM 1570 O O . HIS A 1 201 ? -1.430 -0.413 9.425 1.00 86.25 201 HIS A O 1
ATOM 1576 N N . GLN A 1 202 ? -3.211 -0.597 10.776 1.00 82.00 202 GLN A N 1
ATOM 1577 C CA . GLN A 1 202 ? -4.135 -0.995 9.708 1.00 82.00 202 GLN A CA 1
ATOM 1578 C C . GLN A 1 202 ? -4.253 0.058 8.600 1.00 82.00 202 GLN A C 1
ATOM 1580 O O . GLN A 1 202 ? -4.339 -0.288 7.429 1.00 82.00 202 GLN A O 1
ATOM 1585 N N . ASN A 1 203 ? -4.202 1.350 8.931 1.00 86.75 203 ASN A N 1
ATOM 1586 C CA . ASN A 1 203 ? -4.222 2.395 7.910 1.00 86.75 203 ASN A CA 1
ATOM 1587 C C . ASN A 1 203 ? -2.966 2.376 7.024 1.00 86.75 203 ASN A C 1
ATOM 1589 O O . ASN A 1 203 ? -3.068 2.629 5.823 1.00 86.75 203 ASN A O 1
ATOM 1593 N N . ILE A 1 204 ? -1.798 2.055 7.590 1.00 86.31 204 ILE A N 1
ATOM 1594 C CA . ILE A 1 204 ? -0.574 1.856 6.806 1.00 86.31 204 ILE A CA 1
ATOM 1595 C C . ILE A 1 204 ? -0.769 0.668 5.857 1.00 86.31 204 ILE A C 1
ATOM 1597 O O . ILE A 1 204 ? -0.565 0.823 4.655 1.00 86.31 204 ILE A O 1
ATOM 1601 N N . LEU A 1 205 ? -1.247 -0.474 6.362 1.00 84.75 205 LEU A N 1
ATOM 1602 C CA . LEU A 1 205 ? -1.514 -1.673 5.554 1.00 84.75 205 LEU A CA 1
ATOM 1603 C C . LEU A 1 205 ? -2.523 -1.423 4.424 1.00 84.75 205 LEU A C 1
ATOM 1605 O O . LEU A 1 205 ? -2.318 -1.897 3.313 1.00 84.75 205 LEU A O 1
ATOM 1609 N N . GLU A 1 206 ? -3.566 -0.631 4.676 1.00 81.19 206 GLU A N 1
ATOM 1610 C CA . GLU A 1 206 ? -4.558 -0.226 3.670 1.00 81.19 206 GLU A CA 1
ATOM 1611 C C . GLU A 1 206 ? -3.950 0.626 2.543 1.00 81.19 206 GLU A C 1
ATOM 1613 O O . GLU A 1 206 ? -4.403 0.568 1.401 1.00 81.19 206 GLU A O 1
ATOM 1618 N N . ASN A 1 207 ? -2.921 1.423 2.847 1.00 82.06 207 ASN A N 1
ATOM 1619 C CA . ASN A 1 207 ? -2.331 2.369 1.900 1.00 82.06 207 ASN A CA 1
ATOM 1620 C C . ASN A 1 207 ? -1.063 1.856 1.207 1.00 82.06 207 ASN A C 1
ATOM 1622 O O . ASN A 1 207 ? -0.758 2.345 0.120 1.00 82.06 207 ASN A O 1
ATOM 1626 N N . ILE A 1 208 ? -0.335 0.898 1.796 1.00 84.50 208 ILE A N 1
ATOM 1627 C CA . ILE A 1 208 ? 0.851 0.268 1.188 1.00 84.50 208 ILE A CA 1
ATOM 1628 C C . ILE A 1 208 ? 0.561 -0.206 -0.248 1.00 84.50 208 ILE A C 1
ATOM 1630 O O . ILE A 1 208 ? 1.326 0.172 -1.135 1.00 84.50 208 ILE A O 1
ATOM 1634 N N . PRO A 1 209 ? -0.537 -0.948 -0.511 1.00 79.0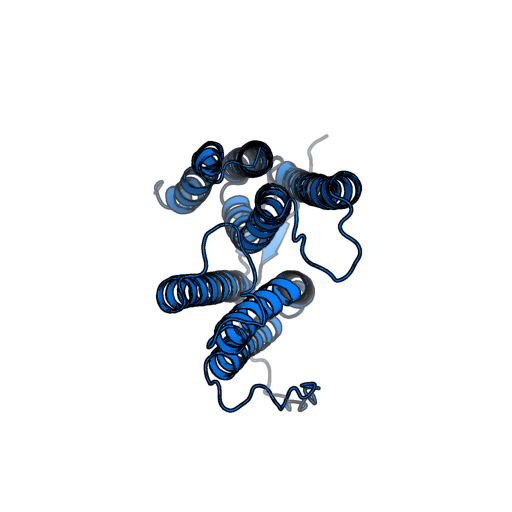0 209 PRO A N 1
ATOM 1635 C CA . PRO A 1 209 ? -0.978 -1.320 -1.847 1.00 79.00 209 PRO A CA 1
ATOM 1636 C C . PRO A 1 209 ? -0.960 -0.164 -2.842 1.00 79.00 209 PRO A C 1
ATOM 1638 O O . PRO A 1 209 ? -0.200 -0.196 -3.795 1.00 79.00 209 PRO A O 1
ATOM 1641 N N . MET A 1 210 ? -1.757 0.881 -2.618 1.00 77.06 210 MET A N 1
ATOM 1642 C CA . MET A 1 210 ? -1.840 2.002 -3.561 1.00 77.06 210 MET A CA 1
ATOM 1643 C C . MET A 1 210 ? -0.520 2.768 -3.668 1.00 77.06 210 MET A C 1
ATOM 1645 O O . MET A 1 210 ? -0.144 3.193 -4.758 1.00 77.06 210 MET A O 1
ATOM 1649 N N . PHE A 1 211 ? 0.195 2.922 -2.552 1.00 82.25 211 PHE A N 1
ATOM 1650 C CA . PHE A 1 211 ? 1.483 3.599 -2.528 1.00 82.25 211 PHE A CA 1
ATOM 1651 C C . PHE A 1 211 ? 2.513 2.899 -3.415 1.00 82.25 211 PHE A C 1
ATOM 1653 O O . PHE A 1 211 ? 3.081 3.552 -4.283 1.00 82.25 211 PHE A O 1
ATOM 1660 N N . LEU A 1 212 ? 2.731 1.592 -3.231 1.00 83.00 212 LEU A N 1
ATOM 1661 C CA . LEU A 1 212 ? 3.727 0.834 -3.993 1.00 83.00 212 LEU A CA 1
ATOM 1662 C C . LEU A 1 212 ? 3.473 0.923 -5.493 1.00 83.00 212 LEU A C 1
ATOM 1664 O O . LEU A 1 212 ? 4.403 1.025 -6.276 1.00 83.00 212 LEU A O 1
ATOM 1668 N N . VAL A 1 213 ? 2.210 0.937 -5.892 1.00 77.31 213 VAL A N 1
ATOM 1669 C CA . VAL A 1 213 ? 1.806 0.971 -7.295 1.00 77.31 213 VAL A CA 1
ATOM 1670 C C . VAL A 1 213 ? 2.145 2.310 -7.918 1.00 77.31 213 VAL A C 1
ATOM 1672 O O . VAL A 1 213 ? 2.849 2.364 -8.920 1.00 77.31 213 VAL A O 1
ATOM 1675 N N . LEU A 1 214 ? 1.686 3.397 -7.300 1.00 78.31 214 LEU A N 1
ATOM 1676 C CA . LEU A 1 214 ? 1.967 4.747 -7.778 1.00 78.31 214 LEU A CA 1
ATOM 1677 C C . LEU A 1 214 ? 3.469 5.047 -7.748 1.00 78.31 214 LEU A C 1
ATOM 1679 O O . LEU A 1 214 ? 3.999 5.637 -8.686 1.00 78.31 214 LEU A O 1
ATOM 1683 N N . PHE A 1 215 ? 4.158 4.589 -6.703 1.00 82.56 215 PHE A N 1
ATOM 1684 C CA . PHE A 1 215 ? 5.598 4.731 -6.542 1.00 82.56 215 PHE A CA 1
ATOM 1685 C C . PHE A 1 215 ? 6.377 3.983 -7.627 1.00 82.56 215 PHE A C 1
ATOM 1687 O O . PHE A 1 215 ? 7.191 4.598 -8.309 1.00 82.56 215 PHE A O 1
ATOM 1694 N N . LEU A 1 216 ? 6.104 2.690 -7.833 1.00 82.81 216 LEU A N 1
ATOM 1695 C CA . LEU A 1 216 ? 6.801 1.876 -8.831 1.00 82.81 216 LEU A CA 1
ATOM 1696 C C . LEU A 1 216 ? 6.516 2.366 -10.253 1.00 82.81 216 LEU A C 1
ATOM 1698 O O . LEU A 1 216 ? 7.440 2.450 -11.054 1.00 82.81 216 LEU A O 1
ATOM 1702 N N . LEU A 1 217 ? 5.275 2.757 -10.562 1.00 79.06 217 LEU A N 1
ATOM 1703 C CA . LEU A 1 217 ? 4.933 3.320 -11.872 1.00 79.06 217 LEU A CA 1
ATOM 1704 C C . LEU A 1 217 ? 5.636 4.651 -12.127 1.00 79.06 217 LEU A C 1
ATOM 1706 O O . LEU A 1 217 ? 6.194 4.856 -13.202 1.00 79.06 217 LEU A O 1
ATOM 1710 N N . SER A 1 218 ? 5.654 5.539 -11.133 1.00 78.50 218 SER A N 1
ATOM 1711 C CA . SER A 1 218 ? 6.368 6.814 -11.243 1.00 78.50 218 SER A CA 1
ATOM 1712 C C . SER A 1 218 ? 7.876 6.595 -11.375 1.00 78.50 218 SER A C 1
ATOM 1714 O O . SER A 1 218 ? 8.543 7.327 -12.105 1.00 78.50 218 SER A O 1
ATOM 1716 N N . ALA A 1 219 ? 8.411 5.565 -10.714 1.00 83.19 219 ALA A N 1
ATOM 1717 C CA . ALA A 1 219 ? 9.828 5.241 -10.744 1.00 83.19 219 ALA A CA 1
ATOM 1718 C C . ALA A 1 219 ? 10.317 4.728 -12.105 1.00 83.19 219 ALA A C 1
ATOM 1720 O O . ALA A 1 219 ? 11.488 4.922 -12.403 1.00 83.19 219 ALA A O 1
ATOM 1721 N N . VAL A 1 220 ? 9.442 4.139 -12.932 1.00 78.56 220 VAL A N 1
ATOM 1722 C CA . VAL A 1 220 ? 9.784 3.716 -14.305 1.00 78.56 220 VAL A CA 1
ATOM 1723 C C . VAL A 1 220 ? 10.111 4.915 -15.197 1.00 78.56 220 VAL A C 1
ATOM 1725 O O . VAL A 1 220 ? 11.033 4.846 -16.003 1.00 78.56 220 VAL A O 1
ATOM 1728 N N . TYR A 1 221 ? 9.361 6.013 -15.067 1.00 76.06 221 TYR A N 1
ATOM 1729 C CA . TYR A 1 221 ? 9.525 7.187 -15.932 1.00 76.06 221 TYR A CA 1
ATOM 1730 C C . TYR A 1 221 ? 10.447 8.252 -15.329 1.00 76.06 221 TYR A C 1
ATOM 1732 O O . TYR A 1 221 ? 11.214 8.883 -16.053 1.00 76.06 221 TYR A O 1
ATOM 1740 N N . ARG A 1 222 ? 10.361 8.495 -14.012 1.00 79.12 222 ARG A N 1
ATOM 1741 C CA . ARG A 1 222 ? 11.148 9.514 -13.293 1.00 79.12 222 ARG A CA 1
ATOM 1742 C C . ARG A 1 222 ? 11.603 8.997 -11.921 1.00 79.12 222 ARG A C 1
ATOM 1744 O O . ARG A 1 222 ? 11.044 9.403 -10.896 1.00 79.12 222 ARG A O 1
ATOM 1751 N N . PRO A 1 223 ? 12.647 8.148 -11.866 1.00 82.00 223 PRO A N 1
ATOM 1752 C CA . PRO A 1 223 ? 13.100 7.502 -10.629 1.00 82.00 223 PRO A CA 1
ATOM 1753 C C . PRO A 1 223 ? 13.509 8.489 -9.526 1.00 82.00 223 PRO A C 1
ATOM 1755 O O . PRO A 1 223 ? 13.246 8.228 -8.357 1.00 82.00 223 PRO A O 1
ATOM 1758 N N . GLN A 1 224 ? 14.090 9.645 -9.869 1.00 82.25 224 GLN A N 1
ATOM 1759 C CA . GLN A 1 224 ? 14.520 10.653 -8.887 1.00 82.25 224 GLN A CA 1
ATOM 1760 C C . GLN A 1 224 ? 13.338 11.283 -8.131 1.00 82.25 224 GLN A C 1
ATOM 1762 O O . GLN A 1 224 ? 13.317 11.297 -6.900 1.00 82.25 224 GLN A O 1
ATOM 1767 N N . ILE A 1 225 ? 12.326 11.762 -8.863 1.00 82.44 225 ILE A N 1
ATOM 1768 C CA . ILE A 1 225 ? 11.127 12.381 -8.273 1.00 82.44 225 ILE A CA 1
ATOM 1769 C C . ILE A 1 225 ? 10.333 11.330 -7.494 1.00 82.44 225 ILE A C 1
ATOM 1771 O O . ILE A 1 225 ? 9.878 11.594 -6.380 1.00 82.44 225 ILE A O 1
ATOM 1775 N N . ALA A 1 226 ? 10.215 10.121 -8.052 1.00 83.94 226 ALA A N 1
ATOM 1776 C CA . ALA A 1 226 ? 9.560 9.007 -7.385 1.00 83.94 226 ALA A CA 1
ATOM 1777 C C . ALA A 1 226 ? 10.255 8.648 -6.065 1.00 83.94 226 ALA A C 1
ATOM 1779 O O . ALA A 1 226 ? 9.566 8.457 -5.067 1.00 83.94 226 ALA A O 1
ATOM 1780 N N . ALA A 1 227 ? 11.592 8.611 -6.020 1.00 85.88 227 ALA A N 1
ATOM 1781 C CA . ALA A 1 227 ? 12.351 8.327 -4.802 1.00 85.88 227 ALA A CA 1
ATOM 1782 C C . ALA A 1 227 ? 12.100 9.370 -3.702 1.00 85.88 227 ALA A C 1
ATOM 1784 O O . ALA A 1 227 ? 11.816 9.000 -2.563 1.00 85.88 227 ALA A O 1
ATOM 1785 N N . ILE A 1 228 ? 12.119 10.664 -4.045 1.00 87.12 228 ILE A N 1
ATOM 1786 C CA . ILE A 1 228 ? 11.827 11.749 -3.093 1.00 87.12 228 ILE A CA 1
ATOM 1787 C C . ILE A 1 228 ? 10.388 11.627 -2.576 1.00 87.12 228 ILE A C 1
ATOM 1789 O O . ILE A 1 228 ? 10.155 11.627 -1.367 1.00 87.12 228 ILE A O 1
ATOM 1793 N N . ALA A 1 229 ? 9.416 11.450 -3.473 1.00 85.56 229 ALA A N 1
ATOM 1794 C CA . ALA A 1 229 ? 8.016 11.288 -3.092 1.00 85.56 229 ALA A CA 1
ATOM 1795 C C . ALA A 1 229 ? 7.762 10.023 -2.261 1.00 85.56 229 ALA A C 1
ATOM 1797 O O . ALA A 1 229 ? 6.966 10.048 -1.319 1.00 85.56 229 ALA A O 1
ATOM 1798 N N . GLY A 1 230 ? 8.463 8.933 -2.577 1.00 85.69 230 GLY A N 1
ATOM 1799 C CA . GLY A 1 230 ? 8.442 7.686 -1.826 1.00 85.69 230 GLY A CA 1
ATOM 1800 C C . GLY A 1 230 ? 8.963 7.865 -0.407 1.00 85.69 230 GLY A C 1
ATOM 1801 O O . GLY A 1 230 ? 8.295 7.465 0.546 1.00 85.69 230 GLY A O 1
ATOM 1802 N N . LEU A 1 231 ? 10.102 8.541 -0.251 1.00 89.88 231 LEU A N 1
ATOM 1803 C CA . LEU A 1 231 ? 10.684 8.840 1.054 1.00 89.88 231 LEU A CA 1
ATOM 1804 C C . LEU A 1 231 ? 9.750 9.715 1.903 1.00 89.88 231 LEU A C 1
ATOM 1806 O O . LEU A 1 231 ? 9.456 9.369 3.048 1.00 89.88 231 LEU A O 1
ATOM 1810 N N . VAL A 1 232 ? 9.210 10.795 1.327 1.00 89.19 232 VAL A N 1
ATOM 1811 C CA . VAL A 1 232 ? 8.233 11.673 1.999 1.00 89.19 232 VAL A CA 1
ATOM 1812 C C . VAL A 1 232 ? 7.008 10.879 2.458 1.00 89.19 232 VAL A C 1
ATOM 1814 O O . VAL A 1 232 ? 6.531 11.060 3.582 1.00 89.19 232 VAL A O 1
ATOM 1817 N N . ARG A 1 233 ? 6.507 9.953 1.630 1.00 87.81 233 ARG A N 1
ATOM 1818 C CA . ARG A 1 233 ? 5.351 9.120 1.978 1.00 87.81 233 ARG A CA 1
ATOM 1819 C C . ARG A 1 233 ? 5.638 8.156 3.126 1.00 87.81 233 ARG A C 1
ATOM 1821 O O . ARG A 1 233 ? 4.781 7.992 3.996 1.00 87.81 233 ARG A O 1
ATOM 1828 N N . ILE A 1 234 ? 6.822 7.544 3.143 1.00 89.06 234 ILE A N 1
ATOM 1829 C CA . ILE A 1 234 ? 7.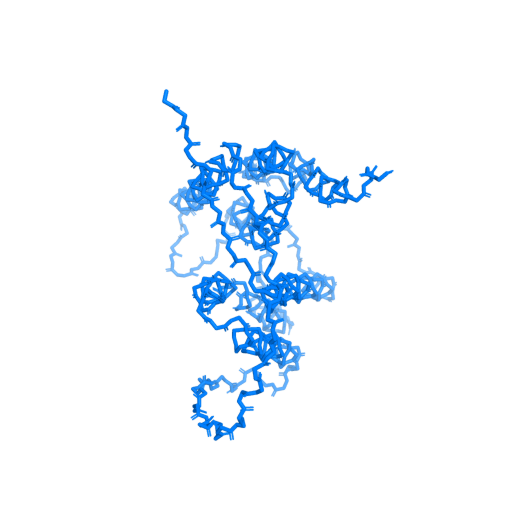260 6.644 4.218 1.00 89.06 234 ILE A CA 1
ATOM 1830 C C . ILE A 1 234 ? 7.398 7.414 5.540 1.00 89.06 234 ILE A C 1
ATOM 1832 O O . ILE A 1 234 ? 6.884 6.960 6.565 1.00 89.06 234 ILE A O 1
ATOM 1836 N N . ILE A 1 235 ? 7.992 8.612 5.516 1.00 89.62 235 ILE A N 1
ATOM 1837 C CA . ILE A 1 235 ? 8.075 9.493 6.694 1.00 89.62 235 ILE A CA 1
ATOM 1838 C C . ILE A 1 235 ? 6.669 9.847 7.195 1.00 89.62 235 ILE A C 1
ATOM 1840 O O . ILE A 1 235 ? 6.390 9.755 8.391 1.00 89.62 235 ILE A O 1
ATOM 1844 N N . ALA A 1 236 ? 5.745 10.174 6.291 1.00 87.31 236 ALA A N 1
ATOM 1845 C CA . ALA A 1 236 ? 4.366 10.473 6.659 1.00 87.31 236 ALA A CA 1
ATOM 1846 C C . ALA A 1 236 ? 3.647 9.290 7.328 1.00 87.31 236 ALA A C 1
ATOM 1848 O O . ALA A 1 236 ? 2.867 9.512 8.252 1.00 87.31 236 ALA A O 1
ATOM 1849 N N . PHE A 1 237 ? 3.914 8.039 6.924 1.00 87.62 237 PHE A N 1
ATOM 1850 C CA . PHE A 1 237 ? 3.388 6.863 7.630 1.00 87.62 237 PHE A CA 1
ATOM 1851 C C . PHE A 1 237 ? 3.910 6.773 9.067 1.00 87.62 237 PHE A C 1
ATOM 1853 O O . PHE A 1 237 ? 3.125 6.519 9.984 1.00 87.62 237 PHE A O 1
ATOM 1860 N N . ALA A 1 238 ? 5.203 7.024 9.284 1.00 88.75 238 ALA A N 1
ATOM 1861 C CA . ALA A 1 238 ? 5.792 7.017 10.621 1.00 88.75 238 ALA A CA 1
ATOM 1862 C C . ALA A 1 238 ? 5.197 8.122 11.514 1.00 88.75 238 ALA A C 1
ATOM 1864 O O . ALA A 1 238 ? 4.811 7.855 12.656 1.00 88.75 238 ALA A O 1
ATOM 1865 N N . VAL A 1 239 ? 5.044 9.341 10.980 1.00 88.06 239 VAL A N 1
ATOM 1866 C CA . VAL A 1 239 ? 4.410 10.471 11.684 1.00 88.06 239 VAL A CA 1
ATOM 1867 C C . VAL A 1 239 ? 2.940 10.178 11.984 1.00 88.06 239 VAL A C 1
ATOM 1869 O O . VAL A 1 239 ? 2.505 10.363 13.120 1.00 88.06 239 VAL A O 1
ATOM 1872 N N . TYR A 1 240 ? 2.186 9.654 11.011 1.00 85.06 240 TYR A N 1
ATOM 1873 C CA . TYR A 1 240 ? 0.788 9.257 11.194 1.00 85.06 240 TYR A CA 1
ATOM 1874 C C . TYR A 1 240 ? 0.644 8.238 12.329 1.00 85.06 240 TYR A C 1
ATOM 1876 O O . TYR A 1 240 ? -0.172 8.424 13.231 1.00 85.06 240 TYR A O 1
ATOM 1884 N N . MET A 1 241 ? 1.466 7.184 12.323 1.00 85.69 241 MET A N 1
ATOM 1885 C CA . MET A 1 241 ? 1.433 6.145 13.351 1.00 85.69 241 MET A CA 1
ATOM 1886 C C . MET A 1 241 ? 1.793 6.694 14.732 1.00 85.69 241 MET A C 1
ATOM 1888 O O . MET A 1 241 ? 1.128 6.362 15.713 1.00 85.69 241 MET A O 1
ATOM 1892 N N . ASN A 1 242 ? 2.815 7.548 14.828 1.00 85.44 242 ASN A N 1
ATOM 1893 C CA . ASN A 1 242 ? 3.208 8.180 16.087 1.00 85.44 242 ASN A CA 1
ATOM 1894 C C . ASN A 1 242 ? 2.112 9.092 16.643 1.00 85.44 242 ASN A C 1
ATOM 1896 O O . ASN A 1 242 ? 1.747 8.945 17.809 1.00 85.44 242 ASN A O 1
ATOM 1900 N N . GLY A 1 243 ? 1.552 9.972 15.809 1.00 82.56 243 GLY A N 1
ATOM 1901 C CA . GLY A 1 243 ? 0.470 10.870 16.207 1.00 82.56 243 GLY A CA 1
ATOM 1902 C C . GLY A 1 243 ? -0.775 10.100 16.643 1.00 82.56 243 GLY A C 1
ATOM 1903 O O . GLY A 1 243 ? -1.366 10.399 17.676 1.00 82.56 243 GLY A O 1
ATOM 1904 N N . TYR A 1 244 ? -1.140 9.046 15.912 1.00 78.06 244 TYR A N 1
ATOM 1905 C CA . TYR A 1 244 ? -2.326 8.252 16.225 1.00 78.06 244 TYR A CA 1
ATOM 1906 C C . TYR A 1 244 ? -2.145 7.343 17.451 1.00 78.06 244 TYR A C 1
ATOM 1908 O O . TYR A 1 244 ? -3.094 7.110 18.199 1.00 78.06 244 TYR A O 1
ATOM 1916 N N . SER A 1 245 ? -0.917 6.890 17.726 1.00 78.00 245 SER A N 1
ATOM 1917 C CA . SER A 1 245 ? -0.591 6.079 18.911 1.00 78.00 245 SER A CA 1
ATOM 1918 C C . SER A 1 245 ? -0.703 6.843 20.237 1.00 78.00 245 SER A C 1
ATOM 1920 O O . SER A 1 245 ? -0.619 6.225 21.295 1.00 78.00 245 SER A O 1
ATOM 1922 N N . SER A 1 246 ? -0.911 8.164 20.218 1.00 78.00 246 SER A N 1
ATOM 1923 C CA . SER A 1 246 ? -1.060 8.967 21.437 1.00 78.00 246 SER A CA 1
ATOM 1924 C C . SER A 1 246 ? -2.438 8.831 22.110 1.00 78.00 246 SER A C 1
ATOM 1926 O O . SER A 1 246 ? -2.687 9.509 23.103 1.00 78.00 246 SER A O 1
ATOM 1928 N N . GLY A 1 247 ? -3.367 8.056 21.538 1.00 66.19 247 GLY A N 1
ATOM 1929 C CA . GLY A 1 247 ? -4.724 7.858 22.067 1.00 66.19 247 GLY A CA 1
ATOM 1930 C C . GLY A 1 247 ? -5.751 8.932 21.677 1.00 66.19 247 GLY A C 1
ATOM 1931 O O . GLY A 1 247 ? -6.936 8.761 21.962 1.00 66.19 247 GLY A O 1
ATOM 1932 N N . ASP A 1 248 ? -5.337 9.990 20.972 1.00 71.19 248 ASP A N 1
ATOM 1933 C CA . ASP A 1 248 ? -6.234 11.026 20.448 1.00 71.19 248 ASP A CA 1
ATOM 1934 C C . ASP A 1 248 ? -6.446 10.846 18.930 1.00 71.19 248 ASP A C 1
ATOM 1936 O O . ASP A 1 248 ? -5.512 11.050 18.146 1.00 71.19 248 ASP A O 1
ATOM 1940 N N . PRO A 1 249 ? -7.673 10.514 18.476 1.00 66.12 249 PRO A N 1
ATOM 1941 C CA . PRO A 1 249 ? -7.968 10.324 17.061 1.00 66.12 249 PRO A CA 1
ATOM 1942 C C . PRO A 1 249 ? -7.690 11.549 16.179 1.00 66.12 249 PRO A C 1
ATOM 1944 O O . PRO A 1 249 ? -7.466 11.383 14.978 1.00 66.12 249 PRO A O 1
ATOM 1947 N N . LYS A 1 250 ? -7.712 12.771 16.733 1.00 71.69 250 LYS A N 1
ATOM 1948 C CA . LYS A 1 250 ? -7.504 14.008 15.960 1.00 71.69 250 LYS A CA 1
ATOM 1949 C C . LYS A 1 250 ? -6.047 14.189 15.525 1.00 71.69 250 LYS A C 1
ATOM 1951 O O . LYS A 1 250 ? -5.799 14.747 14.456 1.00 71.69 250 LYS A O 1
ATOM 1956 N N . LYS A 1 251 ? -5.083 13.632 16.267 1.00 74.69 251 LYS A N 1
ATOM 1957 C CA . LYS A 1 251 ? -3.644 13.759 15.964 1.00 74.69 251 LYS A CA 1
ATOM 1958 C C . LYS A 1 251 ? -3.188 12.982 14.724 1.00 74.69 251 LYS A C 1
ATOM 1960 O O . LYS A 1 251 ? -2.071 13.177 14.257 1.00 74.69 251 LYS A O 1
ATOM 1965 N N . ARG A 1 252 ? -4.078 12.199 14.099 1.00 64.81 252 ARG A N 1
ATOM 1966 C CA . ARG A 1 252 ? -3.853 11.579 12.778 1.00 64.81 252 ARG A CA 1
ATOM 1967 C C . ARG A 1 252 ? -3.540 12.583 11.666 1.00 64.81 252 ARG A C 1
ATOM 1969 O O . ARG A 1 252 ? -2.880 12.235 10.692 1.00 64.81 252 ARG A O 1
ATOM 1976 N N . MET A 1 253 ? -4.024 13.821 11.797 1.00 70.50 253 MET A N 1
ATOM 1977 C CA . MET A 1 253 ? -3.864 14.855 10.769 1.00 70.50 253 MET A CA 1
ATOM 1978 C C . MET A 1 253 ? -2.398 15.244 10.544 1.00 70.50 253 MET A C 1
ATOM 1980 O O . MET A 1 253 ? -2.059 15.711 9.461 1.00 70.50 253 MET A O 1
ATOM 1984 N N . GLN A 1 254 ? -1.517 14.976 11.515 1.00 73.12 254 GLN A N 1
ATOM 1985 C CA . GLN A 1 254 ? -0.085 15.267 11.418 1.00 73.12 254 GLN A CA 1
ATOM 1986 C C . GLN A 1 254 ? 0.608 14.517 10.269 1.00 73.12 254 GLN A C 1
ATOM 1988 O O . GLN A 1 254 ? 1.625 14.988 9.783 1.00 73.12 254 GLN A O 1
ATOM 1993 N N . GLY A 1 255 ? 0.062 13.386 9.801 1.00 62.91 255 GLY A N 1
ATOM 1994 C CA . GLY A 1 255 ? 0.609 12.613 8.675 1.00 62.91 255 GLY A CA 1
ATOM 1995 C C . GLY A 1 255 ? -0.094 12.832 7.329 1.00 62.91 255 GLY A C 1
ATOM 1996 O O . GLY A 1 255 ? 0.242 12.163 6.353 1.00 62.91 255 GLY A O 1
ATOM 1997 N N . ALA A 1 256 ? -1.083 13.732 7.248 1.00 67.25 256 ALA A N 1
ATOM 1998 C CA . ALA A 1 256 ? -1.891 13.915 6.037 1.00 67.25 256 ALA A CA 1
ATOM 1999 C C . ALA A 1 256 ? -1.076 14.438 4.834 1.00 67.25 256 ALA A C 1
ATOM 2001 O O . ALA A 1 256 ? -1.403 14.119 3.690 1.00 67.25 256 ALA A O 1
ATOM 2002 N N . PHE A 1 257 ? 0.018 15.170 5.085 1.00 71.81 257 PHE A N 1
ATOM 2003 C CA . PHE A 1 257 ? 0.883 15.753 4.051 1.00 71.81 257 PHE A CA 1
ATOM 2004 C C . PHE A 1 257 ? 1.439 14.713 3.062 1.00 71.81 257 PHE A C 1
ATOM 2006 O O . PHE A 1 257 ? 1.560 14.994 1.870 1.00 71.81 257 PHE A O 1
ATOM 2013 N N . GLY A 1 258 ? 1.714 13.485 3.518 1.00 63.84 258 GLY A N 1
ATOM 2014 C CA . GLY A 1 258 ? 2.273 12.443 2.656 1.00 63.84 258 GLY A CA 1
ATOM 2015 C C . GLY A 1 258 ? 1.317 11.962 1.568 1.00 63.84 258 GLY A C 1
ATOM 2016 O O . GLY A 1 258 ? 1.764 11.617 0.479 1.00 63.84 258 GLY A O 1
ATOM 2017 N N . MET A 1 259 ? 0.005 11.957 1.826 1.00 63.56 259 MET A N 1
ATOM 2018 C CA . MET A 1 259 ? -0.983 11.508 0.839 1.00 63.56 259 MET A CA 1
ATOM 2019 C C . MET A 1 259 ? -1.071 12.476 -0.349 1.00 63.56 259 MET A C 1
ATOM 2021 O O . MET A 1 259 ? -1.087 12.036 -1.497 1.00 63.56 259 MET A O 1
ATOM 2025 N N . PHE A 1 260 ? -1.065 13.784 -0.081 1.00 60.97 260 PHE A N 1
ATOM 2026 C CA . PHE A 1 260 ? -1.127 14.816 -1.119 1.00 60.97 260 PHE A CA 1
ATOM 2027 C C . PHE A 1 260 ? 0.129 14.832 -1.997 1.00 60.97 260 PHE A C 1
ATOM 2029 O O . PHE A 1 260 ? 0.022 14.930 -3.219 1.00 60.97 260 PHE A O 1
ATOM 2036 N N . TYR A 1 261 ? 1.311 14.649 -1.401 1.00 63.00 261 TYR A N 1
ATOM 2037 C CA . TYR A 1 261 ? 2.574 14.665 -2.143 1.00 63.00 261 TYR A CA 1
ATOM 2038 C C . TYR A 1 261 ? 2.746 13.440 -3.064 1.00 63.00 261 TYR A C 1
ATOM 2040 O O . TYR A 1 261 ? 3.238 13.567 -4.188 1.00 63.00 261 TYR A O 1
ATOM 2048 N N . SER A 1 262 ? 2.282 12.253 -2.649 1.00 60.75 262 SER A N 1
ATOM 2049 C CA . SER A 1 262 ? 2.299 11.051 -3.504 1.00 60.75 262 SER A CA 1
ATOM 2050 C C . SER A 1 262 ? 1.361 11.153 -4.709 1.00 60.75 262 SER A C 1
ATOM 2052 O O . SER A 1 262 ? 1.706 10.693 -5.794 1.00 60.75 262 SER A O 1
ATOM 2054 N N . ILE A 1 263 ? 0.187 11.768 -4.547 1.00 64.12 263 ILE A N 1
ATOM 2055 C CA . ILE A 1 263 ? -0.757 11.967 -5.657 1.00 64.12 263 ILE A CA 1
ATOM 2056 C C . ILE A 1 263 ? -0.215 13.024 -6.629 1.00 64.12 263 ILE A C 1
ATOM 2058 O O . ILE A 1 263 ? -0.219 12.802 -7.839 1.00 64.12 263 ILE A O 1
ATOM 2062 N N . LEU A 1 264 ? 0.317 14.138 -6.114 1.00 61.50 264 LEU A N 1
ATOM 2063 C CA . LEU A 1 264 ? 0.844 15.229 -6.939 1.00 61.50 264 LEU A CA 1
ATOM 2064 C C . LEU A 1 264 ? 2.067 14.805 -7.765 1.00 61.50 264 LEU A C 1
ATOM 2066 O O . LEU A 1 264 ? 2.126 15.085 -8.959 1.00 61.50 264 LEU A O 1
ATOM 2070 N N . SER A 1 265 ? 3.010 14.079 -7.161 1.00 64.38 265 SER A N 1
ATOM 2071 C CA . SER A 1 265 ? 4.184 13.545 -7.873 1.00 64.38 265 SER A CA 1
ATOM 2072 C C . SER A 1 265 ? 3.808 12.548 -8.973 1.00 64.38 265 SER A C 1
ATOM 2074 O O . SER A 1 265 ? 4.435 12.541 -10.031 1.00 64.38 265 SER A O 1
ATOM 2076 N N . SER A 1 266 ? 2.743 11.768 -8.763 1.00 62.34 266 SER A N 1
ATOM 2077 C CA . SER A 1 266 ? 2.230 10.832 -9.768 1.00 62.34 266 SER A CA 1
ATOM 2078 C C . SER A 1 266 ? 1.573 11.554 -10.953 1.00 62.34 266 SER A C 1
ATOM 2080 O O . SER A 1 266 ? 1.655 11.063 -12.074 1.00 62.34 266 SER A O 1
ATOM 2082 N N . LEU A 1 267 ? 0.956 12.725 -10.736 1.00 59.50 267 LEU A N 1
ATOM 2083 C CA . LEU A 1 267 ? 0.311 13.549 -11.774 1.00 59.50 267 LEU A CA 1
ATOM 2084 C C . LEU A 1 267 ? 1.299 14.452 -12.528 1.00 59.50 267 LEU A C 1
ATOM 2086 O O . LEU A 1 267 ? 1.151 14.662 -13.731 1.00 59.50 267 LEU A O 1
ATOM 2090 N N . ALA A 1 268 ? 2.339 14.940 -11.846 1.00 55.94 268 ALA A N 1
ATOM 2091 C CA . ALA A 1 268 ? 3.389 15.778 -12.433 1.00 55.94 268 ALA A CA 1
ATOM 2092 C C . ALA A 1 268 ? 4.222 15.055 -13.511 1.00 55.94 268 ALA A C 1
ATOM 2094 O O . ALA A 1 268 ? 4.952 15.693 -14.268 1.00 55.94 268 ALA A O 1
ATOM 2095 N N . SER A 1 269 ? 4.080 13.732 -13.628 1.00 52.62 269 SER A N 1
ATOM 2096 C CA . SER A 1 269 ? 4.720 12.916 -14.661 1.00 52.62 269 SER A CA 1
ATOM 2097 C C . SER A 1 269 ? 4.244 13.238 -16.091 1.00 52.62 269 SER A C 1
ATOM 2099 O O . SER A 1 269 ? 4.955 12.904 -17.035 1.00 52.62 269 SER A O 1
ATOM 2101 N N . ARG A 1 270 ? 3.101 13.929 -16.268 1.00 49.38 270 ARG A N 1
ATOM 2102 C CA . ARG A 1 270 ? 2.570 14.363 -17.582 1.00 49.38 270 ARG A CA 1
ATOM 2103 C C . ARG A 1 270 ? 2.847 15.820 -17.974 1.00 49.38 270 ARG A C 1
ATOM 2105 O O . ARG A 1 270 ? 2.525 16.193 -19.094 1.00 49.38 270 ARG A O 1
ATOM 2112 N N . ALA A 1 271 ? 3.405 16.648 -17.092 1.00 41.91 271 ALA A N 1
ATOM 2113 C CA . ALA A 1 271 ? 3.414 18.105 -17.280 1.00 41.91 271 ALA A CA 1
ATOM 2114 C C . ALA A 1 271 ? 4.663 18.674 -17.986 1.00 41.91 271 ALA A C 1
ATOM 2116 O O . ALA A 1 271 ? 4.931 19.862 -17.878 1.00 41.91 271 ALA A O 1
ATOM 2117 N N . SER A 1 272 ? 5.469 17.858 -18.666 1.00 43.06 272 SER A N 1
ATOM 2118 C CA . SER A 1 272 ? 6.616 18.361 -19.448 1.00 43.06 272 SER A CA 1
ATOM 2119 C C . SER A 1 272 ? 6.673 17.659 -20.797 1.00 43.06 272 SER A C 1
ATOM 2121 O O . SER A 1 272 ? 7.415 16.694 -20.976 1.00 43.06 272 SER A O 1
ATOM 2123 N N . HIS A 1 273 ? 5.823 18.136 -21.701 1.00 37.94 273 HIS A N 1
ATOM 2124 C CA . HIS A 1 273 ? 6.053 18.124 -23.138 1.00 37.94 273 HIS A CA 1
ATOM 2125 C C . HIS A 1 273 ? 6.250 19.569 -23.577 1.00 37.94 273 HIS A C 1
ATOM 2127 O O . HIS A 1 273 ? 5.532 20.429 -23.014 1.00 37.94 273 HIS A O 1
#

Foldseek 3Di:
DPDPWDKDWAFPLLVLLLVLLVLLLVLLVVLVVVLVVVCVVQVPDPPDQFDDPPRPCRQLSRLSSVLSVVSLVCLVVLNVCLVVCCVPPSNVSSVVSVVVSVVSVVSSVQSNPPPPPPDDDDPPDDDDDDDDDDDDPDVTPTDIQTDDPLLVLLVVLVVLLVVLLVVLVVQLVVVCVVQVPDPPDQGDPLRQLSSLSVVLSVVSSSCVSVLNSLLVVLCSQPSVLSSVLSVLLSVLSNQLNVQSNVSDNVSNVRSVVSVVSSVVSSVCSPVDD